Protein AF-F9U7H0-F1 (afdb_monomer_lite)

Structure (mmCIF, N/CA/C/O backbone):
data_AF-F9U7H0-F1
#
_entry.id   AF-F9U7H0-F1
#
loop_
_atom_site.group_PDB
_atom_site.id
_atom_site.type_symbol
_atom_site.label_atom_id
_atom_site.label_alt_id
_atom_site.label_comp_id
_atom_site.label_asym_id
_atom_site.label_entity_id
_atom_site.label_seq_id
_atom_site.pdbx_PDB_ins_code
_atom_site.Cartn_x
_atom_site.Cartn_y
_atom_site.Cartn_z
_atom_site.occupancy
_atom_site.B_iso_or_equiv
_atom_site.auth_seq_id
_atom_site.auth_comp_id
_atom_site.auth_asym_id
_atom_site.auth_atom_id
_atom_site.pdbx_PDB_model_num
ATOM 1 N N . MET A 1 1 ? 32.148 8.945 -17.695 1.00 40.44 1 MET A N 1
ATOM 2 C CA . MET A 1 1 ? 30.850 9.349 -18.295 1.00 40.44 1 MET A CA 1
ATOM 3 C C . MET A 1 1 ? 29.662 8.470 -17.871 1.00 40.44 1 MET A C 1
ATOM 5 O O . MET A 1 1 ? 28.546 8.720 -18.301 1.00 40.44 1 MET A O 1
ATOM 9 N N . THR A 1 2 ? 29.844 7.530 -16.939 1.00 41.59 2 THR A N 1
ATOM 10 C CA . THR A 1 2 ? 28.801 6.680 -16.324 1.00 41.59 2 THR A CA 1
ATOM 11 C C . THR A 1 2 ? 27.728 7.446 -15.528 1.00 41.59 2 THR A C 1
ATOM 13 O O . THR A 1 2 ? 26.697 6.877 -15.188 1.00 41.59 2 THR A O 1
ATOM 16 N N . GLY A 1 3 ? 27.938 8.739 -15.250 1.00 36.25 3 GLY A N 1
ATOM 17 C CA . GLY A 1 3 ? 27.033 9.561 -14.441 1.00 36.25 3 GLY A CA 1
ATOM 18 C C . GLY A 1 3 ? 25.831 10.157 -15.181 1.00 36.25 3 GLY A C 1
ATOM 19 O O . GLY A 1 3 ? 24.783 10.319 -14.568 1.00 36.25 3 GLY A O 1
ATOM 20 N N . SER A 1 4 ? 25.916 10.461 -16.483 1.00 43.22 4 SER A N 1
ATOM 21 C CA . SER A 1 4 ? 24.844 11.220 -17.159 1.00 43.22 4 SER A CA 1
ATOM 22 C C . SER A 1 4 ? 23.581 10.385 -17.390 1.00 43.22 4 SER A C 1
ATOM 24 O O . SER A 1 4 ? 22.473 10.859 -17.139 1.00 43.22 4 SER A O 1
ATOM 26 N N . LEU A 1 5 ? 23.730 9.113 -17.771 1.00 46.34 5 LEU A N 1
ATOM 27 C CA . LEU A 1 5 ? 22.601 8.185 -17.882 1.00 46.34 5 LEU A CA 1
ATOM 28 C C . LEU A 1 5 ? 21.997 7.870 -16.505 1.00 46.34 5 LEU A C 1
ATOM 30 O O . LEU A 1 5 ? 20.777 7.841 -16.375 1.00 46.34 5 LEU A O 1
ATOM 34 N N . GLY A 1 6 ? 22.833 7.724 -15.470 1.00 46.25 6 GLY A N 1
ATOM 35 C CA . GLY A 1 6 ? 22.383 7.515 -14.090 1.00 46.25 6 GLY A CA 1
ATOM 36 C C . GLY A 1 6 ? 21.566 8.689 -13.542 1.00 46.25 6 GLY A C 1
ATOM 37 O O . GLY A 1 6 ? 20.501 8.477 -12.972 1.00 46.25 6 GLY A O 1
ATOM 38 N N . VAL A 1 7 ? 22.004 9.928 -13.785 1.00 47.91 7 VAL A N 1
ATOM 39 C CA . VAL A 1 7 ? 21.291 11.149 -13.363 1.00 47.91 7 VAL A CA 1
ATOM 40 C C . VAL A 1 7 ? 19.971 11.324 -14.120 1.00 47.91 7 VAL A C 1
ATOM 42 O O . VAL A 1 7 ? 18.966 11.704 -13.519 1.00 47.91 7 VAL A O 1
ATOM 45 N N . THR A 1 8 ? 19.931 10.991 -15.413 1.00 48.69 8 THR A N 1
ATOM 46 C CA . THR A 1 8 ? 18.700 11.091 -16.223 1.00 48.69 8 THR A CA 1
ATOM 47 C C . THR A 1 8 ? 17.670 10.017 -15.842 1.00 48.69 8 THR A C 1
ATOM 49 O O . THR A 1 8 ? 16.470 10.278 -15.839 1.00 48.69 8 THR A O 1
ATOM 52 N N . LEU A 1 9 ? 18.128 8.819 -15.457 1.00 47.09 9 LEU A N 1
ATOM 53 C CA . LEU A 1 9 ? 17.268 7.756 -14.921 1.00 47.09 9 LEU A CA 1
ATOM 54 C C . LEU A 1 9 ? 16.788 8.064 -13.491 1.00 47.09 9 LEU A C 1
ATOM 56 O O . LEU A 1 9 ? 15.642 7.775 -13.159 1.00 47.09 9 LEU A O 1
ATOM 60 N N . ALA A 1 10 ? 17.628 8.691 -12.661 1.00 48.69 10 ALA A N 1
ATOM 61 C CA . ALA A 1 10 ? 17.283 9.070 -11.289 1.00 48.69 10 ALA A CA 1
ATOM 62 C C . ALA A 1 10 ? 16.271 10.227 -11.212 1.00 48.69 10 ALA A C 1
ATOM 64 O O . ALA A 1 10 ? 15.481 10.290 -10.274 1.00 48.69 10 ALA A O 1
ATOM 65 N N . THR A 1 11 ? 16.268 11.129 -12.196 1.00 43.59 11 THR A N 1
ATOM 66 C CA . THR A 1 11 ? 15.336 12.270 -12.243 1.00 43.59 11 THR A CA 1
ATOM 67 C C . THR A 1 11 ? 13.941 11.905 -12.756 1.00 43.59 11 THR A C 1
ATOM 69 O O . THR A 1 11 ? 13.000 12.646 -12.492 1.00 43.59 11 THR A O 1
ATOM 72 N N . ASN A 1 12 ? 13.771 10.758 -13.427 1.00 44.16 12 ASN A N 1
ATOM 73 C CA . ASN A 1 12 ? 12.475 10.280 -13.922 1.00 44.16 12 ASN A CA 1
ATOM 74 C C . ASN A 1 12 ? 12.245 8.790 -13.587 1.00 44.16 12 ASN A C 1
ATOM 76 O O . ASN A 1 12 ? 12.309 7.937 -14.478 1.00 44.16 12 ASN A O 1
ATOM 80 N N . PRO A 1 13 ? 11.907 8.458 -12.324 1.00 43.28 13 PRO A N 1
ATOM 81 C CA . PRO A 1 13 ? 11.725 7.078 -11.845 1.00 43.28 13 PRO A CA 1
ATOM 82 C C . PRO A 1 13 ? 10.526 6.333 -12.465 1.00 43.28 13 PRO A C 1
ATOM 84 O O . PRO A 1 13 ? 10.281 5.175 -12.136 1.00 43.28 13 PRO A O 1
ATOM 87 N N . GLN A 1 14 ? 9.767 6.985 -13.352 1.00 45.31 14 GLN A N 1
ATOM 88 C CA . GLN A 1 14 ? 8.566 6.443 -13.994 1.00 45.31 14 GLN A CA 1
ATOM 89 C C . GLN A 1 14 ? 8.787 5.946 -15.431 1.00 45.31 14 GLN A C 1
ATOM 91 O O . GLN A 1 14 ? 7.846 5.432 -16.030 1.00 45.31 14 GLN A O 1
ATOM 96 N N . LEU A 1 15 ? 9.987 6.074 -16.015 1.00 54.59 15 LEU A N 1
ATOM 97 C CA . LEU A 1 15 ? 10.231 5.566 -17.369 1.00 54.59 15 LEU A CA 1
ATOM 98 C C . LEU A 1 15 ? 10.286 4.030 -17.347 1.00 54.59 15 LEU A C 1
ATOM 100 O O . LEU A 1 15 ? 11.214 3.464 -16.762 1.00 54.59 15 LEU A O 1
ATOM 104 N N . PRO A 1 16 ? 9.334 3.319 -17.984 1.00 59.81 16 PRO A N 1
ATOM 105 C CA . PRO A 1 16 ? 9.368 1.869 -17.992 1.00 59.81 16 PRO A CA 1
ATOM 106 C C . PRO A 1 16 ? 10.632 1.416 -18.719 1.00 59.81 16 PRO A C 1
ATOM 108 O O . PRO A 1 16 ? 10.856 1.758 -19.880 1.00 59.81 16 PRO A O 1
ATOM 111 N N . MET A 1 17 ? 11.439 0.603 -18.036 1.00 56.53 17 MET A N 1
ATOM 112 C CA . MET A 1 17 ? 12.711 0.038 -18.508 1.00 56.53 17 MET A CA 1
ATOM 113 C C . MET A 1 17 ? 12.637 -0.523 -19.946 1.00 56.53 17 MET A C 1
ATOM 115 O O . MET A 1 17 ? 13.594 -0.456 -20.717 1.00 56.53 17 MET A O 1
ATOM 119 N N . ARG A 1 18 ? 11.456 -1.015 -20.348 1.00 60.06 18 ARG A N 1
ATOM 120 C CA . ARG A 1 18 ? 11.151 -1.523 -21.697 1.00 60.06 18 ARG A CA 1
ATOM 121 C C . ARG A 1 18 ? 11.266 -0.465 -22.806 1.00 60.06 18 ARG A C 1
ATOM 123 O O . ARG A 1 18 ? 11.647 -0.811 -23.922 1.00 60.06 18 ARG A O 1
ATOM 130 N N . LEU A 1 19 ? 10.953 0.801 -22.521 1.00 63.44 19 LEU A N 1
ATOM 131 C CA . LEU A 1 19 ? 11.032 1.899 -23.493 1.00 63.44 19 LEU A CA 1
ATOM 132 C C . LEU A 1 19 ? 12.470 2.383 -23.710 1.00 63.44 19 LEU A C 1
ATOM 134 O O . LEU A 1 19 ? 12.789 2.835 -24.806 1.00 63.44 19 LEU A O 1
ATOM 138 N N . ALA A 1 20 ? 13.343 2.252 -22.707 1.00 67.31 20 ALA A N 1
ATOM 139 C CA . ALA A 1 20 ? 14.752 2.633 -22.809 1.00 67.31 20 ALA A CA 1
ATOM 140 C C . ALA A 1 20 ? 15.615 1.567 -23.510 1.00 67.31 20 ALA A C 1
ATOM 142 O O . ALA A 1 20 ? 16.627 1.900 -24.123 1.00 67.31 20 ALA A O 1
ATOM 143 N N . PHE A 1 21 ? 15.205 0.295 -23.470 1.00 75.12 21 PHE A N 1
ATOM 144 C CA . PHE A 1 21 ? 15.969 -0.808 -24.062 1.00 75.12 21 PHE A CA 1
ATOM 145 C C . PHE A 1 21 ? 16.133 -0.680 -25.583 1.00 75.12 21 PHE A C 1
ATOM 147 O O . PHE A 1 21 ? 17.249 -0.741 -26.091 1.00 75.12 21 PHE A O 1
ATOM 154 N N . LYS A 1 22 ? 15.032 -0.459 -26.316 1.00 77.81 22 LYS A N 1
ATOM 155 C CA . LYS A 1 22 ? 15.046 -0.358 -27.787 1.00 77.81 22 LYS A CA 1
ATOM 156 C C . LYS A 1 22 ? 15.997 0.725 -28.325 1.00 77.81 22 LYS A C 1
ATOM 158 O O . LYS A 1 22 ? 16.829 0.384 -29.164 1.00 77.81 22 LYS A O 1
ATOM 163 N N . PRO A 1 23 ? 15.921 1.998 -27.884 1.00 79.81 23 PRO A N 1
ATOM 164 C CA . PRO A 1 23 ? 16.803 3.036 -28.409 1.00 79.81 23 PRO A CA 1
ATOM 165 C C . PRO A 1 23 ? 18.269 2.779 -28.061 1.00 79.81 23 PRO A C 1
ATOM 167 O O . PRO A 1 23 ? 19.138 3.022 -28.894 1.00 79.81 23 PRO A O 1
ATOM 170 N N . VAL A 1 24 ? 18.559 2.248 -26.871 1.00 79.81 24 VAL A N 1
ATOM 171 C CA . VAL A 1 24 ? 19.936 1.963 -26.453 1.00 79.81 24 VAL A CA 1
ATOM 172 C C . VAL A 1 24 ? 20.526 0.790 -27.236 1.00 79.81 24 VAL A C 1
ATOM 174 O O . VAL A 1 24 ? 21.622 0.923 -27.772 1.00 79.81 24 VAL A O 1
ATOM 177 N N . ALA A 1 25 ? 19.793 -0.315 -27.392 1.00 82.50 25 ALA A N 1
ATOM 178 C CA . ALA A 1 25 ? 20.239 -1.459 -28.189 1.00 82.50 25 ALA A CA 1
ATOM 179 C C . ALA A 1 25 ? 20.491 -1.073 -29.657 1.00 82.50 25 ALA A C 1
ATOM 181 O O . ALA A 1 25 ? 21.525 -1.429 -30.222 1.00 82.50 25 ALA A O 1
ATOM 182 N N . LEU A 1 26 ? 19.588 -0.282 -30.250 1.00 85.19 26 LEU A N 1
ATOM 183 C CA . LEU A 1 26 ? 19.751 0.239 -31.609 1.00 85.19 26 LEU A CA 1
ATOM 184 C C . LEU A 1 26 ? 20.998 1.126 -31.728 1.00 85.19 26 LEU A C 1
ATOM 186 O O . LEU A 1 26 ? 21.753 1.006 -32.690 1.00 85.19 26 LEU A O 1
ATOM 190 N N . SER A 1 27 ? 21.235 1.983 -30.735 1.00 84.38 27 SER A N 1
ATOM 191 C CA . SER A 1 27 ? 22.393 2.881 -30.705 1.00 84.38 27 SER A CA 1
ATOM 192 C C . SER A 1 27 ? 23.711 2.118 -30.582 1.00 84.38 27 SER A C 1
ATOM 194 O O . SER A 1 27 ? 24.669 2.460 -31.267 1.00 84.38 27 SER A O 1
ATOM 196 N N . ILE A 1 28 ? 23.755 1.061 -29.762 1.00 85.44 28 ILE A N 1
ATOM 197 C CA . ILE A 1 28 ? 24.927 0.182 -29.630 1.00 85.44 28 ILE A CA 1
ATOM 198 C C . ILE A 1 28 ? 25.214 -0.518 -30.960 1.00 85.44 28 ILE A C 1
ATOM 200 O O . ILE A 1 28 ? 26.358 -0.519 -31.410 1.00 85.44 28 ILE A O 1
ATOM 204 N N . ALA A 1 29 ? 24.192 -1.078 -31.615 1.00 86.75 29 ALA A N 1
ATOM 205 C CA . ALA A 1 29 ? 24.356 -1.748 -32.903 1.00 86.75 29 ALA A CA 1
ATOM 206 C C . ALA A 1 29 ? 24.861 -0.778 -33.983 1.00 86.75 29 ALA A C 1
ATOM 208 O O . ALA A 1 29 ? 25.838 -1.066 -34.672 1.00 86.75 29 ALA A O 1
ATOM 209 N N . PHE A 1 30 ? 24.247 0.402 -34.079 1.00 88.00 30 PHE A N 1
ATOM 210 C CA . PHE A 1 30 ? 24.643 1.443 -35.024 1.00 88.00 30 PHE A CA 1
ATOM 211 C C . PHE A 1 30 ? 26.078 1.937 -34.787 1.00 88.00 30 PHE A C 1
ATOM 213 O O . PHE A 1 30 ? 26.882 1.968 -35.718 1.00 88.00 30 PHE A O 1
ATOM 220 N N . ALA A 1 31 ? 26.430 2.260 -33.540 1.00 85.88 31 ALA A N 1
ATOM 221 C CA . ALA A 1 31 ? 27.779 2.691 -33.184 1.00 85.88 31 ALA A CA 1
ATOM 222 C C . ALA A 1 31 ? 28.823 1.591 -33.442 1.00 85.88 31 ALA A C 1
ATOM 224 O O . ALA A 1 31 ? 29.908 1.888 -33.934 1.00 85.88 31 ALA A O 1
ATOM 225 N N . SER A 1 32 ? 28.477 0.322 -33.198 1.00 84.75 32 SER A N 1
ATOM 226 C CA . SER A 1 32 ? 29.358 -0.817 -33.488 1.00 84.75 32 SER A CA 1
ATOM 227 C C . SER A 1 32 ? 29.628 -0.966 -34.987 1.00 84.75 32 SER A C 1
ATOM 229 O O . SER A 1 32 ? 30.770 -1.183 -35.383 1.00 84.75 32 SER A O 1
ATOM 231 N N . ILE A 1 33 ? 28.608 -0.792 -35.835 1.00 88.69 33 ILE A N 1
ATOM 232 C CA . ILE A 1 33 ? 28.763 -0.824 -37.299 1.00 88.69 33 ILE A CA 1
ATOM 233 C C . ILE A 1 33 ? 29.698 0.300 -37.764 1.00 88.69 33 ILE A C 1
ATOM 235 O O . ILE A 1 33 ? 30.627 0.051 -38.532 1.00 88.69 33 ILE A O 1
ATOM 239 N N . LEU A 1 34 ? 29.497 1.525 -37.271 1.00 87.25 34 LEU A N 1
ATOM 240 C CA . LEU A 1 34 ? 30.363 2.656 -37.616 1.00 87.25 34 LEU A CA 1
ATOM 241 C C . LEU A 1 34 ? 31.811 2.438 -37.159 1.00 87.25 34 LEU A C 1
ATOM 243 O O . LEU A 1 34 ? 32.739 2.702 -37.924 1.00 87.25 34 LEU A O 1
ATOM 247 N N . TYR A 1 35 ? 32.004 1.927 -35.943 1.00 84.75 35 TYR A N 1
ATOM 248 C CA . TYR A 1 35 ? 33.330 1.661 -35.389 1.00 84.75 35 TYR A CA 1
ATOM 249 C C . TYR A 1 35 ? 34.078 0.558 -36.150 1.00 84.75 35 TYR A C 1
ATOM 251 O O . TYR A 1 35 ? 35.284 0.662 -36.333 1.00 84.75 35 TYR A O 1
ATOM 259 N N . ILE A 1 36 ? 33.389 -0.493 -36.609 1.00 84.69 36 ILE A N 1
ATOM 260 C CA . ILE A 1 36 ? 34.025 -1.624 -37.307 1.00 84.69 36 ILE A CA 1
ATOM 261 C C . ILE A 1 36 ? 34.314 -1.298 -38.776 1.00 84.69 36 ILE A C 1
ATOM 263 O O . ILE A 1 36 ? 35.378 -1.647 -39.281 1.00 84.69 36 ILE A O 1
ATOM 267 N N . PHE A 1 37 ? 33.378 -0.656 -39.481 1.00 85.75 37 PHE A N 1
ATOM 268 C CA . PHE A 1 37 ? 33.465 -0.524 -40.941 1.00 85.75 37 PHE A CA 1
ATOM 269 C C . PHE A 1 37 ? 33.932 0.847 -41.427 1.00 85.75 37 PHE A C 1
ATOM 271 O O . PHE A 1 37 ? 34.547 0.931 -42.492 1.00 85.75 37 PHE A O 1
ATOM 278 N N . VAL A 1 38 ? 33.620 1.916 -40.691 1.00 84.88 38 VAL A N 1
ATOM 279 C CA . VAL A 1 38 ? 33.836 3.292 -41.159 1.00 84.88 38 VAL A CA 1
ATOM 280 C C . VAL A 1 38 ? 35.089 3.885 -40.535 1.00 84.88 38 VAL A C 1
ATOM 282 O O . VAL A 1 38 ? 35.966 4.331 -41.267 1.00 84.88 38 VAL A O 1
ATOM 285 N N . MET A 1 39 ? 35.209 3.843 -39.206 1.00 82.94 39 ME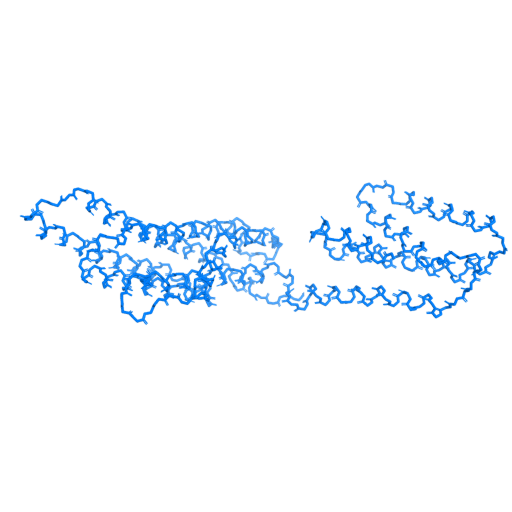T A N 1
ATOM 286 C CA . MET A 1 39 ? 36.323 4.486 -38.499 1.00 82.94 39 MET A CA 1
ATOM 287 C C . MET A 1 39 ? 37.720 3.987 -38.915 1.00 82.94 39 MET A C 1
ATOM 289 O O . MET A 1 39 ? 38.569 4.837 -39.159 1.00 82.94 39 MET A O 1
ATOM 293 N N . PRO A 1 40 ? 37.975 2.679 -39.136 1.00 82.00 40 PRO A N 1
ATOM 294 C CA . PRO A 1 40 ? 39.305 2.201 -39.526 1.00 82.00 40 PRO A CA 1
ATOM 295 C C . PRO A 1 40 ? 39.755 2.663 -40.918 1.00 82.00 40 PRO A C 1
ATOM 297 O O . PRO A 1 40 ? 40.921 2.508 -41.266 1.00 82.00 40 PRO A O 1
ATOM 300 N N . ARG A 1 41 ? 38.832 3.188 -41.737 1.00 80.94 41 ARG A N 1
ATOM 301 C CA . ARG A 1 41 ? 39.126 3.732 -43.071 1.00 80.94 41 ARG A CA 1
ATOM 302 C C . ARG A 1 41 ? 39.422 5.230 -43.050 1.00 80.94 41 ARG A C 1
ATOM 304 O O . ARG A 1 41 ? 39.828 5.760 -44.078 1.00 80.94 41 ARG A O 1
ATOM 311 N N . LEU A 1 42 ? 39.197 5.904 -41.922 1.00 81.88 42 LEU A N 1
ATOM 312 C CA . LEU A 1 42 ? 39.470 7.329 -41.789 1.00 81.88 42 LEU A CA 1
ATOM 313 C C . LEU A 1 42 ? 40.957 7.517 -41.509 1.00 81.88 42 LEU A C 1
ATOM 315 O O . LEU A 1 42 ? 41.494 6.984 -40.540 1.00 81.88 42 LEU A O 1
ATOM 319 N N . SER A 1 43 ? 41.615 8.277 -42.372 1.00 76.31 43 SER A N 1
ATOM 320 C CA . SER A 1 43 ? 43.057 8.528 -42.297 1.00 76.31 43 SER A CA 1
ATOM 321 C C . SER A 1 43 ? 43.372 9.956 -41.855 1.00 76.31 43 SER A C 1
ATOM 323 O O . SER A 1 43 ? 44.466 10.222 -41.358 1.00 76.31 43 SER A O 1
ATOM 325 N N . SER A 1 44 ? 42.404 10.874 -41.985 1.00 81.00 44 SER A N 1
ATOM 326 C CA . SER A 1 44 ? 42.577 12.288 -41.657 1.00 81.00 44 SER A CA 1
ATOM 327 C C . SER A 1 44 ? 41.612 12.790 -40.581 1.00 81.00 44 SER A C 1
ATOM 329 O O . SER A 1 44 ? 40.481 12.325 -40.424 1.00 81.00 44 SER A O 1
ATOM 331 N N . PHE A 1 45 ? 42.049 13.821 -39.855 1.00 80.69 45 PHE A N 1
ATOM 332 C CA . PHE A 1 45 ? 41.215 14.517 -38.873 1.00 80.69 45 PHE A CA 1
ATOM 333 C C . PHE A 1 45 ? 39.966 15.151 -39.512 1.00 80.69 45 PHE A C 1
ATOM 335 O O . PHE A 1 45 ? 38.888 15.153 -38.920 1.00 80.69 45 PHE A O 1
ATOM 342 N N . THR A 1 46 ? 40.090 15.645 -40.746 1.00 85.00 46 THR A N 1
ATOM 343 C CA . THR A 1 46 ? 38.986 16.266 -41.489 1.00 85.00 46 THR A CA 1
ATOM 344 C C . THR A 1 46 ? 37.886 15.258 -41.827 1.00 85.00 46 THR A C 1
ATOM 346 O O . THR A 1 46 ? 36.705 15.567 -41.677 1.00 85.00 46 THR A O 1
ATOM 349 N N . GLU A 1 47 ? 38.252 14.036 -42.220 1.00 84.19 47 GLU A N 1
ATOM 350 C CA . GLU A 1 47 ? 37.300 12.943 -42.466 1.00 84.19 47 GLU A CA 1
ATOM 351 C C . GLU A 1 47 ? 36.526 12.562 -41.196 1.00 84.19 47 GLU A C 1
ATOM 353 O O . GLU A 1 47 ? 35.311 12.353 -41.235 1.00 84.19 47 GLU A O 1
ATOM 358 N N . LEU A 1 48 ? 37.205 12.544 -40.047 1.00 83.62 48 LEU A N 1
ATOM 359 C CA . LEU A 1 48 ? 36.571 12.298 -38.754 1.00 83.62 48 LEU A CA 1
ATOM 360 C C . LEU A 1 48 ? 35.604 13.419 -38.352 1.00 83.62 48 LEU A C 1
ATOM 362 O O . LEU A 1 48 ? 34.513 13.137 -37.853 1.00 83.62 48 LEU A O 1
ATOM 366 N N . GLY A 1 49 ? 35.960 14.679 -38.613 1.00 85.56 49 GLY A N 1
ATOM 367 C CA . GLY A 1 49 ? 35.066 15.821 -38.407 1.00 85.56 49 GLY A CA 1
ATOM 368 C C . GLY A 1 49 ? 33.764 15.689 -39.202 1.00 85.56 49 GLY A C 1
ATOM 369 O O . GLY A 1 49 ? 32.676 15.853 -38.642 1.00 85.56 49 GLY A O 1
ATOM 370 N N . TRP A 1 50 ? 33.860 15.303 -40.478 1.00 90.31 50 TRP A N 1
ATOM 371 C CA . TRP A 1 50 ? 32.690 15.041 -41.320 1.00 90.31 50 TRP A CA 1
ATOM 372 C C . TRP A 1 50 ? 31.851 13.867 -40.824 1.00 90.31 50 TRP A C 1
ATOM 374 O O . TRP A 1 50 ? 30.623 13.976 -40.805 1.00 90.31 50 TRP A O 1
ATOM 384 N N . LEU A 1 51 ? 32.480 12.777 -40.370 1.00 88.94 51 LEU A N 1
ATOM 385 C CA . LEU A 1 51 ? 31.759 11.643 -39.791 1.00 88.94 51 LEU A CA 1
ATOM 386 C C . LEU A 1 51 ? 30.948 12.074 -38.561 1.00 88.94 51 LEU A C 1
ATOM 388 O O . LEU A 1 51 ? 29.755 11.785 -38.481 1.00 88.94 51 LEU A O 1
ATOM 392 N N . ILE A 1 52 ? 31.574 12.777 -37.612 1.00 89.12 52 ILE A N 1
ATOM 393 C CA . ILE A 1 52 ? 30.900 13.234 -36.388 1.00 89.12 52 ILE A CA 1
ATOM 394 C C . ILE A 1 52 ? 29.741 14.163 -36.736 1.00 89.12 52 ILE A C 1
ATOM 396 O O . ILE A 1 52 ? 28.654 14.005 -36.177 1.00 89.12 52 ILE A O 1
ATOM 400 N N . PHE A 1 53 ? 29.949 15.103 -37.662 1.00 91.81 53 PHE A N 1
ATOM 401 C CA . PHE A 1 53 ? 28.901 16.013 -38.109 1.00 91.81 53 PHE A CA 1
ATOM 402 C C . PHE A 1 53 ? 27.730 15.251 -38.735 1.00 91.81 53 PHE A C 1
ATOM 404 O O . PHE A 1 53 ? 26.595 15.409 -38.288 1.00 91.81 53 PHE A O 1
ATOM 411 N N . ALA A 1 54 ? 28.000 14.375 -39.706 1.00 92.50 54 ALA A N 1
ATOM 412 C CA . ALA A 1 54 ? 26.974 13.610 -40.406 1.00 92.50 54 ALA A CA 1
ATOM 413 C C . ALA A 1 54 ? 26.179 12.706 -39.454 1.00 92.50 54 ALA A C 1
ATOM 415 O O . ALA A 1 54 ? 24.951 12.679 -39.510 1.00 92.50 54 ALA A O 1
ATOM 416 N N . VAL A 1 55 ? 26.859 12.010 -38.538 1.00 90.31 55 VAL A N 1
ATOM 417 C CA . VAL A 1 55 ? 26.215 11.120 -37.562 1.00 90.31 55 VAL A CA 1
ATOM 418 C C . VAL A 1 55 ? 25.394 11.913 -36.548 1.00 90.31 55 VAL A C 1
ATOM 420 O O . VAL A 1 55 ? 24.237 11.579 -36.294 1.00 90.31 55 VAL A O 1
ATOM 423 N N . THR A 1 56 ? 25.949 12.992 -35.996 1.00 90.25 56 THR A N 1
ATOM 424 C CA . THR A 1 56 ? 25.240 13.851 -35.034 1.00 90.25 56 THR A CA 1
ATOM 425 C C . THR A 1 56 ? 24.008 14.487 -35.676 1.00 90.25 56 THR A C 1
ATOM 427 O O . THR A 1 56 ? 22.933 14.502 -35.072 1.00 90.25 56 THR A O 1
ATOM 430 N N . PHE A 1 57 ? 24.144 14.962 -36.918 1.00 91.12 57 PHE A N 1
ATOM 431 C CA . PHE A 1 57 ? 23.048 15.513 -37.703 1.00 91.12 57 PHE A CA 1
ATOM 432 C C . PHE A 1 57 ? 21.982 14.455 -37.999 1.00 91.12 57 PHE A C 1
ATOM 434 O O . PHE A 1 57 ? 20.808 14.702 -37.744 1.00 91.12 57 PHE A O 1
ATOM 441 N N . ALA A 1 58 ? 22.371 13.259 -38.449 1.00 90.75 58 ALA A N 1
ATOM 442 C CA . ALA A 1 58 ? 21.442 12.169 -38.736 1.00 90.75 58 ALA A CA 1
ATOM 443 C C . ALA A 1 58 ? 20.650 11.740 -37.492 1.00 90.75 58 ALA A C 1
ATOM 445 O O . ALA A 1 58 ? 19.433 11.591 -37.564 1.00 90.75 58 ALA A O 1
ATOM 446 N N . ILE A 1 59 ? 21.308 11.605 -36.334 1.00 88.25 59 ILE A N 1
ATOM 447 C CA . ILE A 1 59 ? 20.635 11.279 -35.067 1.00 88.25 59 ILE A CA 1
ATOM 448 C C . ILE A 1 59 ? 19.692 12.419 -34.656 1.00 88.25 59 ILE A C 1
ATOM 450 O O . ILE A 1 59 ? 18.549 12.171 -34.271 1.00 88.25 59 ILE A O 1
ATOM 454 N N . GLY A 1 60 ? 20.136 13.675 -34.758 1.00 86.25 60 GLY A N 1
ATOM 455 C CA . GLY A 1 60 ? 19.306 14.841 -34.448 1.00 86.25 60 GLY A CA 1
ATOM 456 C C . GLY A 1 60 ? 18.084 14.974 -35.361 1.00 86.25 60 GLY A C 1
ATOM 457 O O . GLY A 1 60 ? 17.004 15.314 -34.883 1.00 86.25 60 GLY A O 1
ATOM 458 N N . TYR A 1 61 ? 18.249 14.665 -36.646 1.00 89.56 61 TYR A N 1
ATOM 459 C CA . TYR A 1 61 ? 17.200 14.706 -37.658 1.00 89.56 61 TYR A CA 1
ATOM 460 C C . TYR A 1 61 ? 16.204 13.551 -37.496 1.00 89.56 61 TYR A C 1
ATOM 462 O O . TYR A 1 61 ? 14.997 13.779 -37.482 1.00 89.56 61 TYR A O 1
ATOM 470 N N . LEU A 1 62 ? 16.685 12.318 -37.301 1.00 87.38 62 LEU A N 1
ATOM 471 C CA . LEU A 1 62 ? 15.829 11.138 -37.141 1.00 87.38 62 LEU A CA 1
ATOM 472 C C . LEU A 1 62 ? 14.977 11.209 -35.865 1.00 87.38 62 LEU A C 1
ATOM 474 O O . LEU A 1 62 ? 13.827 10.774 -35.866 1.00 87.38 62 LEU A O 1
ATOM 478 N N . PHE A 1 63 ? 15.522 11.792 -34.794 1.00 85.44 63 PHE A N 1
ATOM 479 C CA . PHE A 1 63 ? 14.850 11.952 -33.502 1.00 85.44 63 PHE A CA 1
ATOM 480 C C . PHE A 1 63 ? 14.441 13.408 -33.220 1.00 85.44 63 PHE A C 1
ATOM 482 O O . PHE A 1 63 ? 14.573 13.895 -32.094 1.00 85.44 63 PHE A O 1
ATOM 489 N N . TYR A 1 64 ? 13.946 14.120 -34.239 1.00 84.31 64 TYR A N 1
ATOM 490 C CA . TYR A 1 64 ? 13.568 15.534 -34.114 1.00 84.31 64 TYR A CA 1
ATOM 491 C C . TYR A 1 64 ? 12.368 15.777 -33.180 1.00 84.31 64 TYR A C 1
ATOM 493 O O . TYR A 1 64 ? 12.200 16.880 -32.658 1.00 84.31 64 TYR A O 1
ATOM 501 N N . LYS A 1 65 ? 11.515 14.765 -32.961 1.00 85.62 65 LYS A N 1
ATOM 502 C CA . LYS A 1 65 ? 10.296 14.905 -32.151 1.00 85.62 65 LYS A CA 1
ATOM 503 C C . LYS A 1 65 ? 10.617 14.946 -30.648 1.00 85.62 65 LYS A C 1
ATOM 505 O O . LYS A 1 65 ? 11.401 14.125 -30.172 1.00 85.62 65 LYS A O 1
ATOM 510 N N . PRO A 1 66 ? 9.923 15.784 -29.852 1.00 73.06 66 PRO A N 1
ATOM 511 C CA . PRO A 1 66 ? 10.151 15.883 -28.404 1.00 73.06 66 PRO A CA 1
ATOM 512 C C . PRO A 1 66 ? 9.869 14.570 -27.654 1.00 73.06 66 PRO A C 1
ATOM 514 O O . PRO A 1 66 ? 10.513 14.263 -26.658 1.00 73.06 66 PRO A O 1
ATOM 517 N N . GLN A 1 67 ? 8.973 13.727 -28.167 1.00 75.81 67 GLN A N 1
ATOM 518 C CA . GLN A 1 67 ? 8.698 12.403 -27.594 1.00 75.81 67 GLN A CA 1
ATOM 519 C C . GLN A 1 67 ? 9.869 11.411 -27.753 1.00 75.81 67 GLN A C 1
ATOM 521 O O . GLN A 1 67 ? 9.889 10.369 -27.104 1.00 75.81 67 GLN A O 1
ATOM 526 N N . GLN A 1 68 ? 10.852 11.716 -28.605 1.00 79.44 68 GLN A N 1
ATOM 527 C CA . GLN A 1 68 ? 11.986 10.848 -28.931 1.00 79.44 68 GLN A CA 1
ATOM 528 C C . GLN A 1 68 ? 13.313 11.328 -28.325 1.00 79.44 68 GLN A C 1
ATOM 530 O O . GLN A 1 68 ? 14.374 10.801 -28.667 1.00 79.44 68 GLN A O 1
ATOM 535 N N . ILE A 1 69 ? 13.269 12.283 -27.387 1.00 79.81 69 ILE A N 1
ATOM 536 C CA . ILE A 1 69 ? 14.458 12.829 -26.710 1.00 79.81 69 ILE A CA 1
ATOM 537 C C . ILE A 1 69 ? 15.338 11.716 -26.136 1.00 79.81 69 ILE A C 1
ATOM 539 O O . ILE A 1 69 ? 16.557 11.775 -26.266 1.00 79.81 69 ILE A O 1
ATOM 543 N N . LEU A 1 70 ? 14.735 10.665 -25.573 1.00 76.69 70 LEU A N 1
ATOM 544 C CA . LEU A 1 70 ? 15.485 9.538 -25.019 1.00 76.69 70 LEU A CA 1
ATOM 545 C C . LEU A 1 70 ? 16.323 8.817 -26.087 1.00 76.69 70 LEU A C 1
ATOM 547 O O . LEU A 1 70 ? 17.478 8.491 -25.836 1.00 76.69 70 LEU A O 1
ATOM 551 N N . GLY A 1 71 ? 15.765 8.614 -27.284 1.00 80.69 71 GLY A N 1
ATOM 552 C CA . GLY A 1 71 ? 16.479 8.022 -28.416 1.00 80.69 71 GLY A CA 1
ATOM 553 C C . GLY A 1 71 ? 17.609 8.914 -28.917 1.00 80.69 71 GLY A C 1
ATOM 554 O O . GLY A 1 71 ? 18.722 8.436 -29.120 1.00 80.69 71 GLY A O 1
ATOM 555 N N . ARG A 1 72 ? 17.356 10.224 -29.018 1.00 83.00 72 ARG A N 1
ATOM 556 C CA . ARG A 1 72 ? 18.362 11.216 -29.417 1.00 83.00 72 ARG A CA 1
ATOM 557 C C . ARG A 1 72 ? 19.542 11.262 -28.446 1.00 83.00 72 ARG A C 1
ATOM 559 O O . ARG A 1 72 ? 20.692 11.205 -28.872 1.00 83.00 72 ARG A O 1
ATOM 566 N N . VAL A 1 73 ? 19.259 11.357 -27.147 1.00 83.81 73 VAL A N 1
ATOM 567 C CA . VAL A 1 73 ? 20.284 11.429 -26.096 1.00 83.81 73 VAL A CA 1
ATOM 568 C C . VAL A 1 73 ? 21.060 10.117 -26.012 1.00 83.81 73 VAL A C 1
ATOM 570 O O . VAL A 1 73 ? 22.288 10.151 -25.973 1.00 83.81 73 VAL A O 1
ATOM 573 N N . ALA A 1 74 ? 20.373 8.970 -26.040 1.00 81.94 74 ALA A N 1
ATOM 574 C CA . ALA A 1 74 ? 21.022 7.662 -26.028 1.00 81.94 74 ALA A CA 1
ATOM 575 C C . ALA A 1 74 ? 21.932 7.465 -27.250 1.00 81.94 74 ALA A C 1
ATOM 577 O O . ALA A 1 74 ? 23.089 7.085 -27.083 1.00 81.94 74 ALA A O 1
ATOM 578 N N . GLY A 1 75 ? 21.440 7.782 -28.451 1.00 84.81 75 GLY A N 1
ATOM 579 C CA . GLY A 1 75 ? 22.193 7.663 -29.700 1.00 84.81 75 GLY A CA 1
ATOM 580 C C . GLY A 1 75 ? 23.477 8.479 -29.690 1.00 84.81 75 GLY A C 1
ATOM 581 O O . GLY A 1 75 ? 24.548 7.940 -29.958 1.00 84.81 75 GLY A O 1
ATOM 582 N N . LEU A 1 76 ? 23.386 9.757 -29.312 1.00 85.69 76 LEU A N 1
ATOM 583 C CA . LEU A 1 76 ? 24.555 10.631 -29.221 1.00 85.69 76 LEU A CA 1
ATOM 584 C C . LEU A 1 76 ? 25.535 10.152 -28.145 1.00 85.69 76 LEU A C 1
ATOM 586 O O . LEU A 1 76 ? 26.723 10.001 -28.422 1.00 85.69 76 LEU A O 1
ATOM 590 N N . ALA A 1 77 ? 25.051 9.873 -26.932 1.00 83.50 77 ALA A N 1
ATOM 591 C CA . ALA A 1 77 ? 25.910 9.469 -25.822 1.00 83.50 77 ALA A CA 1
ATOM 592 C C . ALA A 1 77 ? 26.668 8.167 -26.121 1.00 83.50 77 ALA A C 1
ATOM 594 O O . ALA A 1 77 ? 27.870 8.082 -25.870 1.00 83.50 77 ALA A O 1
ATOM 595 N N . ILE A 1 78 ? 25.985 7.164 -26.678 1.00 83.62 78 ILE A N 1
ATOM 596 C CA . ILE A 1 78 ? 26.582 5.861 -26.994 1.00 83.62 78 ILE A CA 1
ATOM 597 C C . ILE A 1 78 ? 27.551 5.981 -28.170 1.00 83.62 78 ILE A C 1
ATOM 599 O O . ILE A 1 78 ? 28.647 5.431 -28.084 1.00 83.62 78 ILE A O 1
ATOM 603 N N . PHE A 1 79 ? 27.205 6.746 -29.213 1.00 85.25 79 PHE A N 1
ATOM 604 C CA . PHE A 1 79 ? 28.113 7.011 -30.330 1.00 85.25 79 PHE A CA 1
ATOM 605 C C . PHE A 1 79 ? 29.429 7.624 -29.846 1.00 85.25 79 PHE A C 1
ATOM 607 O O . PHE A 1 79 ? 30.487 7.067 -30.118 1.00 85.25 79 PHE A O 1
ATOM 614 N N . PHE A 1 80 ? 29.379 8.708 -29.065 1.00 83.25 80 PHE A N 1
ATOM 615 C CA . PHE A 1 80 ? 30.595 9.346 -28.549 1.00 83.25 80 PHE A CA 1
ATOM 616 C C . PHE A 1 80 ? 31.391 8.434 -27.610 1.00 83.25 80 PHE A C 1
ATOM 618 O O . PHE A 1 80 ? 32.620 8.418 -27.668 1.00 83.25 80 PHE A O 1
ATOM 625 N N . THR A 1 81 ? 30.705 7.653 -26.772 1.00 81.94 81 THR A N 1
ATOM 626 C CA . THR A 1 81 ? 31.366 6.726 -25.840 1.00 81.94 81 THR A CA 1
ATOM 627 C C . THR A 1 81 ? 32.094 5.607 -26.587 1.00 81.94 81 THR A C 1
ATOM 629 O O . THR A 1 81 ? 33.224 5.282 -26.237 1.00 81.94 81 THR A O 1
ATOM 632 N N . MET A 1 82 ? 31.478 5.032 -27.625 1.00 77.44 82 MET A N 1
ATOM 633 C CA . MET A 1 82 ? 32.086 3.958 -28.420 1.00 77.44 82 MET A CA 1
ATOM 634 C C . MET A 1 82 ? 33.129 4.468 -29.416 1.00 77.44 82 MET A C 1
ATOM 636 O O . MET A 1 82 ? 34.093 3.762 -29.688 1.00 77.44 82 MET A O 1
ATOM 640 N N . ALA A 1 83 ? 32.967 5.689 -29.933 1.00 77.62 83 ALA A N 1
ATOM 641 C CA . ALA A 1 83 ? 33.929 6.303 -30.843 1.00 77.62 83 ALA A CA 1
ATOM 642 C C . ALA A 1 83 ? 35.312 6.481 -30.201 1.00 77.62 83 ALA A C 1
ATOM 644 O O . ALA A 1 83 ? 36.310 6.439 -30.912 1.00 77.62 83 ALA A O 1
ATOM 645 N N . GLY A 1 84 ? 35.379 6.675 -28.875 1.00 73.50 84 GLY A N 1
ATOM 646 C CA . GLY A 1 84 ? 36.643 6.684 -28.130 1.00 73.50 84 GLY A CA 1
ATOM 647 C C . GLY A 1 84 ? 37.678 7.663 -28.694 1.00 73.50 84 GLY A C 1
ATOM 648 O O . GLY A 1 84 ? 38.858 7.327 -28.767 1.00 73.50 84 GLY A O 1
ATOM 649 N N . ILE A 1 85 ? 37.226 8.840 -29.151 1.00 70.12 85 ILE A N 1
ATOM 650 C CA . ILE A 1 85 ? 38.035 9.797 -29.917 1.00 70.12 85 ILE A CA 1
ATOM 651 C C . ILE A 1 85 ? 39.242 10.231 -29.077 1.00 70.12 85 ILE A C 1
ATOM 653 O O . ILE A 1 85 ? 39.109 10.967 -28.101 1.00 70.12 85 ILE A O 1
ATOM 657 N N . SER A 1 86 ? 40.421 9.777 -29.489 1.00 68.31 86 SER A N 1
ATOM 658 C CA . SER A 1 86 ? 41.719 10.134 -28.917 1.00 68.31 86 SER A CA 1
ATOM 659 C C . SER A 1 86 ? 42.636 10.671 -30.016 1.00 68.31 86 SER A C 1
ATOM 661 O O . SER A 1 86 ? 42.390 10.433 -31.200 1.00 68.31 86 SER A O 1
ATOM 663 N N . ASN A 1 87 ? 43.680 11.412 -29.634 1.00 66.50 87 ASN A N 1
ATOM 664 C CA . ASN A 1 87 ? 44.646 12.000 -30.569 1.00 66.50 87 ASN A CA 1
ATOM 665 C C . ASN A 1 87 ? 45.403 10.914 -31.363 1.00 66.50 87 ASN A C 1
ATOM 667 O O . ASN A 1 87 ? 45.560 11.039 -32.572 1.00 66.50 87 ASN A O 1
ATOM 671 N N . ALA A 1 88 ? 45.759 9.807 -30.703 1.00 65.75 88 ALA A N 1
ATOM 672 C CA . ALA A 1 88 ? 46.198 8.574 -31.349 1.00 65.75 88 ALA A CA 1
ATOM 673 C C . ALA A 1 88 ? 45.064 7.541 -31.277 1.00 65.75 88 ALA A C 1
ATOM 675 O O . ALA A 1 88 ? 44.765 7.007 -30.204 1.00 65.75 88 ALA A O 1
ATOM 676 N N . GLN A 1 89 ? 44.404 7.279 -32.406 1.00 65.38 89 GLN A N 1
ATOM 677 C CA . GLN A 1 89 ? 43.310 6.311 -32.463 1.00 65.38 89 GLN A CA 1
ATOM 678 C C . GLN A 1 89 ? 43.863 4.900 -32.630 1.00 65.38 89 GLN A C 1
ATOM 680 O O . GLN A 1 89 ? 44.424 4.553 -33.665 1.00 65.38 89 GLN A O 1
ATOM 685 N N . SER A 1 90 ? 43.698 4.084 -31.592 1.00 68.81 90 SER A N 1
ATOM 686 C CA . SER A 1 90 ? 43.931 2.644 -31.656 1.00 68.81 90 SER A CA 1
ATOM 687 C C . SER A 1 90 ? 42.582 1.935 -31.697 1.00 68.81 90 SER A C 1
ATOM 689 O O . SER A 1 90 ? 41.754 2.082 -30.795 1.00 68.81 90 SER A O 1
ATOM 691 N N . TYR A 1 91 ? 42.340 1.181 -32.769 1.00 75.31 91 TYR A N 1
ATOM 692 C CA . TYR A 1 91 ? 41.110 0.415 -32.925 1.00 75.31 91 TYR A CA 1
ATOM 693 C C . TYR A 1 91 ? 41.311 -0.986 -32.371 1.00 75.31 91 TYR A C 1
ATOM 695 O O . TYR A 1 91 ? 42.172 -1.736 -32.826 1.00 75.31 91 TYR A O 1
ATOM 703 N N . SER A 1 92 ? 40.504 -1.344 -31.379 1.00 80.56 92 SER A N 1
ATOM 704 C CA . SER A 1 92 ? 40.525 -2.677 -30.793 1.00 80.56 92 SER A CA 1
ATOM 705 C C . SER A 1 92 ? 39.110 -3.205 -30.715 1.00 80.56 92 SER A C 1
ATOM 707 O O . SER A 1 92 ? 38.268 -2.672 -29.988 1.00 80.56 92 SER A O 1
ATOM 709 N N . PHE A 1 93 ? 38.867 -4.303 -31.432 1.00 79.62 93 PHE A N 1
ATOM 710 C CA . PHE A 1 93 ? 37.607 -5.029 -31.333 1.00 79.62 93 PHE A CA 1
ATOM 711 C C . PHE A 1 93 ? 37.318 -5.444 -29.885 1.00 79.62 93 PHE A C 1
ATOM 713 O O . PHE A 1 93 ? 36.175 -5.381 -29.444 1.00 79.62 93 PHE A O 1
ATOM 720 N N . LEU A 1 94 ? 38.356 -5.789 -29.114 1.00 83.69 94 LEU A N 1
ATOM 721 C CA . LEU A 1 94 ? 38.210 -6.182 -27.716 1.00 83.69 94 LEU A CA 1
ATOM 722 C C . LEU A 1 94 ? 37.691 -5.027 -26.844 1.00 83.69 94 LEU A C 1
ATOM 724 O O . LEU A 1 94 ? 36.828 -5.243 -25.997 1.00 83.69 94 LEU A O 1
ATOM 728 N N . SER A 1 95 ? 38.162 -3.798 -27.083 1.00 78.62 95 SER A N 1
ATOM 729 C CA . SER A 1 95 ? 37.687 -2.602 -26.370 1.00 78.62 95 SER A CA 1
ATOM 730 C C . SER A 1 95 ? 36.213 -2.305 -26.677 1.00 78.62 95 SER A C 1
ATOM 732 O O . SER A 1 95 ? 35.411 -2.063 -25.767 1.00 78.62 95 SER A O 1
ATOM 734 N N . LEU A 1 96 ? 35.830 -2.414 -27.955 1.00 81.19 96 LEU A N 1
ATOM 735 C CA . LEU A 1 96 ? 34.442 -2.265 -28.394 1.00 81.19 96 LEU A CA 1
ATOM 736 C C . LEU A 1 96 ? 33.541 -3.337 -27.767 1.00 81.19 96 LEU A C 1
ATOM 738 O O . LEU A 1 96 ? 32.511 -3.008 -27.178 1.00 81.19 96 LEU A O 1
ATOM 742 N N . ALA A 1 97 ? 33.937 -4.609 -27.867 1.00 82.38 97 ALA A N 1
ATOM 743 C CA . ALA A 1 97 ? 33.175 -5.744 -27.361 1.00 82.38 97 ALA A CA 1
ATOM 744 C C . ALA A 1 97 ? 32.978 -5.661 -25.842 1.00 82.38 97 ALA A C 1
ATOM 746 O O . ALA A 1 97 ? 31.868 -5.871 -25.357 1.00 82.38 97 ALA A O 1
ATOM 747 N N . ASN A 1 98 ? 34.017 -5.281 -25.092 1.00 85.62 98 ASN A N 1
ATOM 748 C CA . ASN A 1 98 ? 33.929 -5.108 -23.644 1.00 85.62 98 ASN A CA 1
ATOM 749 C C . ASN A 1 98 ? 32.986 -3.953 -23.261 1.00 85.62 98 ASN A C 1
ATOM 751 O O . ASN A 1 98 ? 32.160 -4.084 -22.358 1.00 85.62 98 ASN A O 1
ATOM 755 N N . THR A 1 99 ? 33.045 -2.839 -23.997 1.00 81.69 99 THR A N 1
ATOM 756 C CA . THR A 1 99 ? 32.139 -1.698 -23.791 1.00 81.69 99 THR A CA 1
ATOM 757 C C . THR A 1 99 ? 30.687 -2.074 -24.093 1.00 81.69 99 THR A C 1
ATOM 759 O O . THR A 1 99 ? 29.792 -1.774 -23.301 1.00 81.69 99 THR A O 1
ATOM 762 N N . ALA A 1 100 ? 30.437 -2.779 -25.200 1.00 82.75 100 ALA A N 1
ATOM 763 C CA . ALA A 1 100 ? 29.111 -3.287 -25.545 1.00 82.75 100 ALA A CA 1
ATOM 764 C C . ALA A 1 100 ? 28.582 -4.261 -24.477 1.00 82.75 100 ALA A C 1
ATOM 766 O O . ALA A 1 100 ? 27.436 -4.136 -24.037 1.00 82.75 100 ALA A O 1
ATOM 767 N N . LEU A 1 101 ? 29.430 -5.184 -24.010 1.00 85.06 101 LEU A N 1
ATOM 768 C CA . LEU A 1 101 ? 29.096 -6.152 -22.967 1.00 85.06 101 LEU A CA 1
ATOM 769 C C . LEU A 1 101 ? 28.742 -5.465 -21.644 1.00 85.06 101 LEU A C 1
ATOM 771 O O . LEU A 1 101 ? 27.778 -5.869 -20.998 1.00 85.06 101 LEU A O 1
ATOM 775 N N . MET A 1 102 ? 29.454 -4.399 -21.261 1.00 85.00 102 MET A N 1
ATOM 776 C CA . MET A 1 102 ? 29.145 -3.618 -20.059 1.00 85.00 102 MET A CA 1
ATOM 777 C C . MET A 1 102 ? 27.715 -3.068 -20.100 1.00 85.00 102 MET A C 1
ATOM 779 O O . MET A 1 102 ? 26.984 -3.184 -19.116 1.00 85.00 102 MET A O 1
ATOM 783 N N . PHE A 1 103 ? 27.281 -2.519 -21.240 1.00 79.44 103 PHE A N 1
ATOM 784 C CA . PHE A 1 103 ? 25.898 -2.069 -21.394 1.00 79.44 103 PHE A CA 1
ATOM 785 C C . PHE A 1 103 ? 24.915 -3.238 -21.292 1.00 79.44 103 PHE A C 1
ATOM 787 O O . PHE A 1 103 ? 23.958 -3.145 -20.526 1.00 79.44 103 PHE A O 1
ATOM 794 N N . VAL A 1 104 ? 25.162 -4.358 -21.979 1.00 81.69 104 VAL A N 1
ATOM 795 C CA . VAL A 1 104 ? 24.309 -5.559 -21.876 1.00 81.69 104 VAL A CA 1
ATOM 796 C C . VAL A 1 104 ? 24.176 -6.026 -20.422 1.00 81.69 104 VAL A C 1
ATOM 798 O O . VAL A 1 104 ? 23.068 -6.310 -19.970 1.00 81.69 104 VAL A O 1
ATOM 801 N N . LEU A 1 105 ? 25.275 -6.041 -19.666 1.00 82.31 105 LEU A N 1
ATOM 802 C CA . LEU A 1 105 ? 25.310 -6.473 -18.271 1.00 82.31 105 LEU A CA 1
ATOM 803 C C . LEU A 1 105 ? 24.540 -5.504 -17.359 1.00 82.31 105 LEU A C 1
ATOM 805 O O . LEU A 1 105 ? 23.744 -5.948 -16.535 1.00 82.31 105 LEU A O 1
ATOM 809 N N . VAL A 1 106 ? 24.680 -4.188 -17.553 1.00 81.56 106 VAL A N 1
ATOM 810 C CA . VAL A 1 106 ? 23.882 -3.176 -16.833 1.00 81.56 106 VAL A CA 1
ATOM 811 C C . VAL A 1 106 ? 22.387 -3.354 -17.107 1.00 81.56 106 VAL A C 1
ATOM 813 O O . VAL A 1 106 ? 21.590 -3.371 -16.170 1.00 81.56 106 VAL A O 1
ATOM 816 N N . PHE A 1 107 ? 21.991 -3.538 -18.369 1.00 75.44 107 PHE A N 1
ATOM 817 C CA . PHE A 1 107 ? 20.594 -3.798 -18.725 1.00 75.44 107 PHE A CA 1
ATOM 818 C C . PHE A 1 107 ? 20.084 -5.117 -18.141 1.00 75.44 107 PHE A C 1
ATOM 820 O O . PHE A 1 107 ? 18.937 -5.173 -17.702 1.00 75.44 107 PHE A O 1
ATOM 827 N N . MET A 1 108 ? 20.928 -6.150 -18.088 1.00 77.12 108 MET A N 1
ATOM 828 C CA . MET A 1 108 ? 20.603 -7.438 -17.479 1.00 77.12 108 MET A CA 1
ATOM 829 C C . MET A 1 108 ? 20.398 -7.309 -15.966 1.00 77.12 108 MET A C 1
ATOM 831 O O . MET A 1 108 ? 19.377 -7.773 -15.473 1.00 77.12 108 MET A O 1
ATOM 835 N N . ILE A 1 109 ? 21.276 -6.602 -15.245 1.00 79.69 109 ILE A N 1
ATOM 836 C CA . ILE A 1 109 ? 21.112 -6.326 -13.807 1.00 79.69 109 ILE A CA 1
ATOM 837 C C . ILE A 1 109 ? 19.838 -5.519 -13.552 1.00 79.69 109 ILE A C 1
ATOM 839 O O . ILE A 1 109 ? 19.066 -5.865 -12.662 1.00 79.69 109 ILE A O 1
ATOM 843 N N . LEU A 1 110 ? 19.592 -4.463 -14.332 1.00 73.06 110 LEU A N 1
ATOM 844 C CA . LEU A 1 110 ? 18.382 -3.650 -14.198 1.00 73.06 110 LEU A CA 1
ATOM 845 C C . LEU A 1 110 ? 17.116 -4.457 -14.511 1.00 73.06 110 LEU A C 1
ATOM 847 O O . LEU A 1 110 ? 16.113 -4.309 -13.819 1.00 73.06 110 LEU A O 1
ATOM 851 N N . ALA A 1 111 ? 17.157 -5.338 -15.513 1.00 69.19 111 ALA A N 1
ATOM 852 C CA . ALA A 1 111 ? 16.068 -6.263 -15.795 1.00 69.19 111 ALA A CA 1
ATOM 853 C C . ALA A 1 111 ? 15.869 -7.243 -14.630 1.00 69.19 111 ALA A C 1
ATOM 855 O O . ALA A 1 111 ? 14.744 -7.414 -14.170 1.00 69.19 111 ALA A O 1
ATOM 856 N N . LEU A 1 112 ? 16.941 -7.825 -14.091 1.00 70.25 112 LEU A N 1
ATOM 857 C CA . LEU A 1 112 ? 16.865 -8.701 -12.925 1.00 70.25 112 LEU A CA 1
ATOM 858 C C . LEU A 1 112 ? 16.234 -7.968 -11.731 1.00 70.25 112 LEU A C 1
ATOM 860 O O . LEU A 1 112 ? 15.287 -8.464 -11.134 1.00 70.25 112 LEU A O 1
ATOM 864 N N . ALA A 1 113 ? 16.693 -6.753 -11.431 1.00 66.81 113 ALA A N 1
ATOM 865 C CA . ALA A 1 113 ? 16.167 -5.923 -10.351 1.00 66.81 113 ALA A CA 1
ATOM 866 C C . ALA A 1 113 ? 14.701 -5.510 -10.570 1.00 66.81 113 ALA A C 1
ATOM 868 O O . ALA A 1 113 ? 13.956 -5.369 -9.604 1.00 66.81 113 ALA A O 1
ATOM 869 N N . ALA A 1 114 ? 14.271 -5.339 -11.822 1.00 63.31 114 ALA A N 1
ATOM 870 C CA . ALA A 1 114 ? 12.892 -4.999 -12.153 1.00 63.31 114 ALA A CA 1
ATOM 871 C C . ALA A 1 114 ? 11.944 -6.212 -12.122 1.00 63.31 114 ALA A C 1
ATOM 873 O O . ALA A 1 114 ? 10.792 -6.059 -11.727 1.00 63.31 114 ALA A O 1
ATOM 874 N N . TYR A 1 115 ? 12.400 -7.399 -12.539 1.00 59.66 115 TYR A N 1
ATOM 875 C CA . TYR A 1 115 ? 11.530 -8.564 -12.757 1.00 59.66 115 TYR A CA 1
ATOM 876 C C . TYR A 1 115 ? 11.653 -9.668 -11.697 1.00 59.66 115 TYR A C 1
ATOM 878 O O . TYR A 1 115 ? 10.677 -10.381 -11.474 1.00 59.66 115 TYR A O 1
ATOM 886 N N . VAL A 1 116 ? 12.804 -9.827 -11.032 1.00 60.66 116 VAL A N 1
ATOM 887 C CA . VAL A 1 116 ? 13.010 -10.884 -10.020 1.00 60.66 116 VAL A CA 1
ATOM 888 C C . VAL A 1 116 ? 12.311 -10.589 -8.689 1.00 60.66 116 VAL A C 1
ATOM 890 O O . VAL A 1 116 ? 11.631 -11.483 -8.188 1.00 60.66 116 VAL A O 1
ATOM 893 N N . PRO A 1 117 ? 12.410 -9.387 -8.086 1.00 55.66 117 PRO A N 1
ATOM 894 C CA . PRO A 1 117 ? 11.806 -9.165 -6.773 1.00 55.66 117 PRO A CA 1
ATOM 895 C C . PRO A 1 117 ? 10.289 -8.911 -6.830 1.00 55.66 117 PRO A C 1
ATOM 897 O O . PRO A 1 117 ? 9.588 -9.178 -5.853 1.00 55.66 117 PRO A O 1
ATOM 900 N N . PHE A 1 118 ? 9.746 -8.425 -7.955 1.00 52.59 118 PHE A N 1
ATOM 901 C CA . PHE A 1 118 ? 8.326 -8.088 -8.082 1.00 52.59 118 PHE A CA 1
ATOM 902 C C . PHE A 1 118 ? 7.796 -8.453 -9.475 1.00 52.59 118 PHE A C 1
ATOM 904 O O . PHE A 1 118 ? 8.098 -7.784 -10.456 1.00 52.59 118 PHE A O 1
ATOM 911 N N . SER A 1 119 ? 6.953 -9.490 -9.567 1.00 53.03 119 SER A N 1
ATOM 912 C CA . SER A 1 119 ? 6.160 -9.736 -10.782 1.00 53.03 119 SER A CA 1
ATOM 913 C C . SER A 1 119 ? 5.360 -8.462 -11.122 1.00 53.03 119 SER A C 1
ATOM 915 O O . SER A 1 119 ? 4.608 -8.006 -10.255 1.00 53.03 119 SER A O 1
ATOM 917 N N . PRO A 1 120 ? 5.508 -7.882 -12.331 1.00 60.31 120 PRO A N 1
ATOM 918 C CA . PRO A 1 120 ? 4.908 -6.598 -12.717 1.00 60.31 120 PRO A CA 1
ATOM 919 C C . PRO A 1 120 ? 3.403 -6.689 -13.011 1.00 60.31 120 PRO A C 1
ATOM 921 O O . PRO A 1 120 ? 2.835 -5.759 -13.574 1.00 60.31 120 PRO A O 1
ATOM 924 N N . GLN A 1 121 ? 2.768 -7.815 -12.681 1.00 74.00 121 GLN A N 1
ATOM 925 C CA . GLN A 1 121 ? 1.349 -8.042 -12.922 1.00 74.00 121 GLN A CA 1
ATOM 926 C C . GLN A 1 121 ? 0.525 -7.171 -11.960 1.00 74.00 121 GLN A C 1
ATOM 928 O O . GLN A 1 121 ? 0.614 -7.378 -10.738 1.00 74.00 121 GLN A O 1
ATOM 933 N N . PRO A 1 122 ? -0.226 -6.177 -12.474 1.00 76.94 122 PRO A N 1
ATOM 934 C CA . PRO A 1 122 ? -0.933 -5.203 -11.649 1.00 76.94 122 PRO A CA 1
ATOM 935 C C . PRO A 1 122 ? -1.970 -5.859 -10.727 1.00 76.94 122 PRO A C 1
ATOM 937 O O . PRO A 1 122 ? -2.143 -5.416 -9.594 1.00 76.94 122 PRO A O 1
ATOM 940 N N . GLU A 1 123 ? -2.561 -6.982 -11.137 1.00 81.25 123 GLU A N 1
ATOM 941 C CA . GLU A 1 123 ? -3.536 -7.766 -10.371 1.00 81.25 123 GLU A CA 1
ATOM 942 C C . GLU A 1 123 ? -2.889 -8.376 -9.120 1.00 81.25 123 GLU A C 1
ATOM 944 O O . GLU A 1 123 ? -3.368 -8.226 -7.992 1.00 81.25 123 GLU A O 1
ATOM 949 N N . LYS A 1 124 ? -1.718 -9.004 -9.290 1.00 82.00 124 LYS A N 1
ATOM 950 C CA . LYS A 1 124 ? -0.960 -9.582 -8.171 1.00 82.00 124 LYS A CA 1
ATOM 951 C C . LYS A 1 124 ? -0.419 -8.504 -7.243 1.00 82.00 124 LYS A C 1
ATOM 953 O O . LYS A 1 124 ? -0.343 -8.730 -6.033 1.00 82.00 124 LYS A O 1
ATOM 958 N N . ALA A 1 125 ? -0.010 -7.357 -7.788 1.00 83.56 125 ALA A N 1
ATOM 959 C CA . ALA A 1 125 ? 0.416 -6.213 -6.992 1.00 83.56 125 ALA A CA 1
ATOM 960 C C . ALA A 1 125 ? -0.749 -5.673 -6.149 1.00 83.56 125 ALA A C 1
ATOM 962 O O . ALA A 1 125 ? -0.583 -5.500 -4.941 1.00 83.56 125 ALA A O 1
ATOM 963 N N . PHE A 1 126 ? -1.929 -5.514 -6.751 1.00 86.56 126 PHE A N 1
ATOM 964 C CA . PHE A 1 126 ? -3.155 -5.084 -6.083 1.00 86.56 126 PHE A CA 1
ATOM 965 C C . PHE A 1 126 ? -3.503 -5.991 -4.895 1.00 86.56 126 PHE A C 1
ATOM 967 O O . PHE A 1 126 ? -3.539 -5.527 -3.753 1.00 86.56 126 PHE A O 1
ATOM 974 N N . VAL A 1 127 ? -3.646 -7.303 -5.124 1.00 87.81 127 VAL A N 1
ATOM 975 C CA . VAL A 1 127 ? -3.997 -8.271 -4.067 1.00 87.81 127 VAL A CA 1
ATOM 976 C C . VAL A 1 127 ? -2.926 -8.319 -2.972 1.00 87.81 127 VAL A C 1
ATOM 978 O O . VAL A 1 127 ? -3.235 -8.376 -1.781 1.00 87.81 127 VAL A O 1
ATOM 981 N N . ARG A 1 128 ? -1.640 -8.263 -3.339 1.00 88.06 128 ARG A N 1
ATOM 982 C CA . ARG A 1 128 ? -0.534 -8.278 -2.369 1.00 88.06 128 ARG A CA 1
ATOM 983 C C . ARG A 1 128 ? -0.538 -7.041 -1.476 1.00 88.06 128 ARG A C 1
ATOM 985 O O . ARG A 1 128 ? -0.331 -7.168 -0.268 1.00 88.06 128 ARG A O 1
ATOM 992 N N . LEU A 1 129 ? -0.744 -5.860 -2.056 1.00 90.25 129 LEU A N 1
ATOM 993 C CA . LEU A 1 129 ? -0.812 -4.606 -1.307 1.00 90.25 129 LEU A CA 1
ATOM 994 C C . LEU A 1 129 ? -2.052 -4.565 -0.411 1.00 90.25 129 LEU A C 1
ATOM 996 O O . LEU A 1 129 ? -1.938 -4.136 0.735 1.00 90.25 129 LEU A O 1
ATOM 1000 N N . LEU A 1 130 ? -3.184 -5.099 -0.873 1.00 92.00 130 LEU A N 1
ATOM 1001 C CA . LEU A 1 130 ? -4.395 -5.253 -0.070 1.00 92.00 130 LEU A CA 1
ATOM 1002 C C . LEU A 1 130 ? -4.163 -6.132 1.168 1.00 92.00 130 LEU A C 1
ATOM 1004 O O . LEU A 1 130 ? -4.426 -5.719 2.297 1.00 92.00 130 LEU A O 1
ATOM 1008 N N . ARG A 1 131 ? -3.574 -7.319 0.990 1.00 92.94 131 ARG A N 1
ATOM 1009 C CA . ARG A 1 131 ? -3.216 -8.204 2.114 1.00 92.94 131 ARG A CA 1
ATOM 1010 C C . ARG A 1 131 ? -2.256 -7.525 3.094 1.00 92.94 131 ARG A C 1
ATOM 1012 O O . ARG A 1 131 ? -2.393 -7.652 4.311 1.00 92.94 131 ARG A O 1
ATOM 1019 N N . ARG A 1 132 ? -1.289 -6.766 2.571 1.00 92.69 132 ARG A N 1
ATOM 1020 C CA . ARG A 1 132 ? -0.323 -5.992 3.368 1.00 92.69 132 ARG A CA 1
ATOM 1021 C C . ARG A 1 132 ? -0.986 -4.854 4.152 1.00 92.69 132 ARG A C 1
ATOM 1023 O O . ARG A 1 132 ? -0.566 -4.584 5.282 1.00 92.69 132 ARG A O 1
ATOM 1030 N N . PHE A 1 133 ? -2.010 -4.220 3.587 1.00 94.12 133 PHE A N 1
ATOM 1031 C CA . PHE A 1 133 ? -2.828 -3.224 4.271 1.00 94.12 133 PHE A CA 1
ATOM 1032 C C . PHE A 1 133 ? -3.539 -3.849 5.477 1.00 94.12 133 PHE A C 1
ATOM 1034 O O . PHE A 1 133 ? -3.305 -3.411 6.603 1.00 94.12 133 PHE A O 1
ATOM 1041 N N . PHE A 1 134 ? -4.273 -4.952 5.289 1.00 94.38 134 PHE A N 1
ATOM 1042 C CA . PHE A 1 134 ? -4.970 -5.623 6.394 1.00 94.38 134 PHE A CA 1
ATOM 1043 C C . PHE A 1 134 ? -4.035 -6.152 7.476 1.00 94.38 134 PHE A C 1
ATOM 1045 O O . PHE A 1 134 ? -4.330 -6.021 8.661 1.00 94.38 134 PHE A O 1
ATOM 1052 N N . ARG A 1 135 ? -2.857 -6.655 7.099 1.00 93.62 135 ARG A N 1
ATOM 1053 C CA . ARG A 1 135 ? -1.824 -7.043 8.070 1.00 93.62 135 ARG A CA 1
ATOM 1054 C C . ARG A 1 135 ? -1.334 -5.859 8.911 1.00 93.62 135 ARG A C 1
ATOM 1056 O O . ARG A 1 135 ? -0.977 -6.022 10.076 1.00 93.62 135 ARG A O 1
ATOM 1063 N N . SER A 1 136 ? -1.313 -4.660 8.328 1.00 93.56 136 SER A N 1
ATOM 1064 C CA . SER A 1 136 ? -0.978 -3.430 9.051 1.00 93.56 136 SER A CA 1
ATOM 1065 C C . SER A 1 136 ? -2.113 -2.996 9.980 1.00 93.56 136 SER A C 1
ATOM 1067 O O . SER A 1 136 ? -1.832 -2.630 11.120 1.00 93.56 136 SER A O 1
ATOM 1069 N N . CYS A 1 137 ? -3.374 -3.114 9.550 1.00 92.38 137 CYS A N 1
ATOM 1070 C CA . CYS A 1 137 ? -4.545 -2.910 10.409 1.00 92.38 137 CYS A CA 1
ATOM 1071 C C . CYS A 1 137 ? -4.539 -3.873 11.604 1.00 92.38 137 CYS A C 1
ATOM 1073 O O . CYS A 1 137 ? -4.636 -3.424 12.743 1.00 92.38 137 CYS A O 1
ATOM 1075 N N . GLU A 1 138 ? -4.332 -5.174 11.370 1.00 93.62 138 GLU A N 1
ATOM 1076 C CA . GLU A 1 138 ? -4.227 -6.200 12.417 1.00 93.62 138 GLU A CA 1
ATOM 1077 C C . GLU A 1 138 ? -3.152 -5.836 13.452 1.00 93.62 138 GLU A C 1
ATOM 1079 O O . GLU A 1 138 ? -3.404 -5.855 14.663 1.00 93.62 138 GLU A O 1
ATOM 1084 N N . TYR A 1 139 ? -1.956 -5.458 12.981 1.00 91.50 139 TYR A N 1
ATOM 1085 C CA . TYR A 1 139 ? -0.867 -5.049 13.861 1.00 91.50 139 TYR A CA 1
ATOM 1086 C C . TYR A 1 139 ? -1.262 -3.832 14.700 1.00 91.50 139 TYR A C 1
ATOM 1088 O O . TYR A 1 139 ? -1.128 -3.869 15.924 1.00 91.50 139 TYR A O 1
ATOM 1096 N N . LEU A 1 140 ? -1.788 -2.771 14.085 1.00 89.69 140 LEU A N 1
ATOM 1097 C CA . LEU A 1 140 ? -2.157 -1.560 14.816 1.00 89.69 140 LEU A CA 1
ATOM 1098 C C . LEU A 1 140 ? -3.286 -1.805 15.821 1.00 89.69 140 LEU A C 1
ATOM 1100 O O . LEU A 1 140 ? -3.185 -1.320 16.950 1.00 89.69 140 LEU A O 1
ATOM 1104 N N . VAL A 1 141 ? -4.288 -2.620 15.475 1.00 88.62 141 VAL A N 1
ATOM 1105 C CA . VAL A 1 141 ? -5.341 -3.029 16.415 1.00 88.62 141 VAL A CA 1
ATOM 1106 C C . VAL A 1 141 ? -4.739 -3.756 17.615 1.00 88.62 141 VAL A C 1
ATOM 1108 O O . VAL A 1 141 ? -5.106 -3.478 18.754 1.00 88.62 141 VAL A O 1
ATOM 1111 N N . SER A 1 142 ? -3.750 -4.630 17.406 1.00 85.75 142 SER A N 1
ATOM 1112 C CA . SER A 1 142 ? -3.073 -5.311 18.517 1.00 85.75 142 SER A CA 1
ATOM 1113 C C . SER A 1 142 ? -2.355 -4.338 19.465 1.00 85.75 142 SER A C 1
ATOM 1115 O O . SER A 1 142 ? -2.320 -4.573 20.675 1.00 85.75 142 SER A O 1
ATOM 1117 N N . THR A 1 143 ? -1.862 -3.211 18.938 1.00 82.06 143 THR A N 1
ATOM 1118 C CA . THR A 1 143 ? -1.186 -2.166 19.723 1.00 82.06 143 THR A CA 1
ATOM 1119 C C . THR A 1 143 ? -2.128 -1.213 20.459 1.00 82.06 143 THR A C 1
ATOM 1121 O O . THR A 1 143 ? -1.657 -0.462 21.309 1.00 82.06 143 THR A O 1
ATOM 1124 N N . LEU A 1 144 ? -3.443 -1.245 20.193 1.00 75.44 144 LEU A N 1
ATOM 1125 C CA . LEU A 1 144 ? -4.419 -0.381 20.880 1.00 75.44 144 LEU A CA 1
ATOM 1126 C C . LEU A 1 144 ? -4.425 -0.593 22.404 1.00 75.44 144 LEU A C 1
ATOM 1128 O O . LEU A 1 144 ? -4.696 0.342 23.147 1.00 75.44 144 LEU A O 1
ATOM 1132 N N . GLY A 1 145 ? -4.120 -1.805 22.874 1.00 66.88 145 GLY A N 1
ATOM 1133 C CA . GLY A 1 145 ? -4.053 -2.126 24.306 1.00 66.88 145 GLY A CA 1
ATOM 1134 C C . GLY A 1 145 ? -2.688 -1.885 24.951 1.00 66.88 145 GLY A C 1
ATOM 1135 O O . GLY A 1 145 ? -2.473 -2.347 26.063 1.00 66.88 145 GLY A O 1
ATOM 1136 N N . TRP A 1 146 ? -1.736 -1.252 24.260 1.00 67.62 146 TRP A N 1
ATOM 1137 C CA . TRP A 1 146 ? -0.465 -0.886 24.884 1.00 67.62 146 TRP A CA 1
ATOM 1138 C C . TRP A 1 146 ? -0.672 0.319 25.789 1.00 67.62 146 TRP A C 1
ATOM 1140 O O . TRP A 1 146 ? -1.148 1.351 25.317 1.00 67.62 146 TRP A O 1
ATOM 1150 N N . ASP A 1 147 ? -0.255 0.195 27.047 1.00 59.31 147 ASP A N 1
ATOM 1151 C CA . ASP A 1 147 ? -0.201 1.311 27.979 1.00 59.31 147 ASP A CA 1
ATOM 1152 C C . ASP A 1 147 ? 1.246 1.834 28.100 1.00 59.31 147 ASP A C 1
ATOM 1154 O O . ASP A 1 147 ? 2.129 1.127 28.588 1.00 59.31 147 ASP A O 1
ATOM 1158 N N . PRO A 1 148 ? 1.540 3.044 27.592 1.00 54.38 148 PRO A N 1
ATOM 1159 C CA . PRO A 1 148 ? 2.813 3.723 27.819 1.00 54.38 148 PRO A CA 1
ATOM 1160 C C . PRO A 1 148 ? 3.097 4.048 29.292 1.00 54.38 148 PRO A C 1
ATOM 1162 O O . PRO A 1 148 ? 4.275 4.135 29.648 1.00 54.38 148 PRO A O 1
ATOM 1165 N N . ASP A 1 149 ? 2.046 4.237 30.103 1.00 50.62 149 ASP A N 1
ATOM 1166 C CA . ASP A 1 149 ? 2.111 4.817 31.452 1.00 50.62 149 ASP A CA 1
ATOM 1167 C C . ASP A 1 149 ? 1.841 3.792 32.570 1.00 50.62 149 ASP A C 1
ATOM 1169 O O . ASP A 1 149 ? 1.946 4.135 33.746 1.00 50.62 149 ASP A O 1
ATOM 1173 N N . SER A 1 150 ? 1.562 2.521 32.242 1.00 50.38 150 SER A N 1
ATOM 1174 C CA . SER A 1 150 ? 1.458 1.472 33.259 1.00 50.38 150 SER A CA 1
ATOM 1175 C C . SER A 1 150 ? 2.826 1.225 33.897 1.00 50.38 150 SER A C 1
ATOM 1177 O O . SER A 1 150 ? 3.770 0.794 33.224 1.00 50.38 150 SER A O 1
ATOM 1179 N N . ASP A 1 151 ? 2.909 1.427 35.210 1.00 47.62 151 ASP A N 1
ATOM 1180 C CA . ASP A 1 151 ? 4.097 1.162 36.035 1.00 47.62 151 ASP A CA 1
ATOM 1181 C C . ASP A 1 151 ? 4.472 -0.341 36.078 1.00 47.62 151 ASP A C 1
ATOM 1183 O O . ASP A 1 151 ? 5.548 -0.738 36.522 1.00 47.62 151 ASP A O 1
ATOM 1187 N N . SER A 1 152 ? 3.610 -1.210 35.539 1.00 51.62 152 SER A N 1
ATOM 1188 C CA . SER A 1 152 ? 3.808 -2.653 35.435 1.00 51.62 152 SER A CA 1
ATOM 1189 C C . SER A 1 152 ? 4.385 -3.093 34.070 1.00 51.62 152 SER A C 1
ATOM 1191 O O . SER A 1 152 ? 3.713 -3.265 33.057 1.00 51.62 152 SER A O 1
ATOM 1193 N N . ALA A 1 153 ? 5.693 -3.358 34.075 1.00 47.28 153 ALA A N 1
ATOM 1194 C CA . ALA A 1 153 ? 6.399 -4.397 33.309 1.00 47.28 153 ALA A CA 1
ATOM 1195 C C . ALA A 1 153 ? 6.438 -4.414 31.760 1.00 47.28 153 ALA A C 1
ATOM 1197 O O . ALA A 1 153 ? 7.069 -5.332 31.228 1.00 47.28 153 ALA A O 1
ATOM 1198 N N . ARG A 1 154 ? 5.885 -3.465 30.982 1.00 55.97 154 ARG A N 1
ATOM 1199 C CA . ARG A 1 154 ? 6.097 -3.504 29.508 1.00 55.97 154 ARG A CA 1
ATOM 1200 C C . ARG A 1 154 ? 5.995 -2.166 28.762 1.00 55.97 154 ARG A C 1
ATOM 1202 O O . ARG A 1 154 ? 5.245 -2.036 27.797 1.00 55.97 154 ARG A O 1
ATOM 1209 N N . ARG A 1 155 ? 6.845 -1.191 29.113 1.00 61.12 155 ARG A N 1
ATOM 1210 C CA . ARG A 1 155 ? 7.081 -0.021 28.240 1.00 61.12 155 ARG A CA 1
ATOM 1211 C C . ARG A 1 155 ? 7.456 -0.488 26.822 1.00 61.12 155 ARG A C 1
ATOM 1213 O O . ARG A 1 155 ? 8.348 -1.332 26.682 1.00 61.12 155 ARG A O 1
ATOM 1220 N N . PRO A 1 156 ? 6.832 0.050 25.758 1.00 67.88 156 PRO A N 1
ATOM 1221 C CA . PRO A 1 156 ? 7.093 -0.411 24.404 1.00 67.88 156 PRO A CA 1
ATOM 1222 C C . PRO A 1 156 ? 8.539 -0.107 23.997 1.00 67.88 156 PRO A C 1
ATOM 1224 O O . PRO A 1 156 ? 9.030 1.024 24.104 1.00 67.88 156 PRO A O 1
ATOM 1227 N N . THR A 1 157 ? 9.229 -1.126 23.488 1.00 79.75 157 THR A N 1
ATOM 1228 C CA . THR A 1 157 ? 10.606 -0.992 22.996 1.00 79.75 157 THR A CA 1
ATOM 1229 C C . THR A 1 157 ? 10.685 0.046 21.871 1.00 79.75 157 THR A C 1
ATOM 1231 O O . THR A 1 157 ? 9.706 0.323 21.170 1.00 79.75 157 THR A O 1
ATOM 1234 N N . ARG A 1 158 ? 11.868 0.639 21.649 1.00 81.81 158 ARG A N 1
ATOM 1235 C CA . ARG A 1 158 ? 12.084 1.553 20.506 1.00 81.81 158 ARG A CA 1
ATOM 1236 C C . ARG A 1 158 ? 11.678 0.900 19.178 1.00 81.81 158 ARG A C 1
ATOM 1238 O O . ARG A 1 158 ? 11.029 1.544 18.361 1.00 81.81 158 ARG A O 1
ATOM 1245 N N . LEU A 1 159 ? 11.963 -0.395 19.022 1.00 83.81 159 LEU A N 1
ATOM 1246 C CA . LEU A 1 159 ? 11.564 -1.180 17.856 1.00 83.81 159 LEU A CA 1
ATOM 1247 C C . LEU A 1 159 ? 10.040 -1.282 17.709 1.00 83.81 159 LEU A C 1
ATOM 1249 O O . LEU A 1 159 ? 9.521 -1.121 16.611 1.00 83.81 159 LEU A O 1
ATOM 1253 N N . GLN A 1 160 ? 9.310 -1.522 18.798 1.00 83.88 160 GLN A N 1
ATOM 1254 C CA . GLN A 1 160 ? 7.845 -1.590 18.785 1.00 83.88 160 GLN A CA 1
ATOM 1255 C C . GLN A 1 160 ? 7.199 -0.252 18.408 1.00 83.88 160 GLN A C 1
ATOM 1257 O O . GLN A 1 160 ? 6.257 -0.233 17.614 1.00 83.88 160 GLN A O 1
ATOM 1262 N N . ARG A 1 161 ? 7.733 0.866 18.918 1.00 83.31 161 ARG A N 1
ATOM 1263 C CA . ARG A 1 161 ? 7.290 2.219 18.539 1.00 83.31 161 ARG A CA 1
ATOM 1264 C C . ARG A 1 161 ? 7.572 2.520 17.071 1.00 83.31 161 ARG A C 1
ATOM 1266 O O . ARG A 1 161 ? 6.679 2.984 16.367 1.00 83.31 161 ARG A O 1
ATOM 1273 N N . TRP A 1 162 ? 8.770 2.182 16.595 1.00 86.88 162 TRP A N 1
ATOM 1274 C CA . TRP A 1 162 ? 9.119 2.308 15.182 1.00 86.88 162 TRP A CA 1
ATOM 1275 C C . TRP A 1 162 ? 8.203 1.458 14.292 1.00 86.88 162 TRP A C 1
ATOM 1277 O O . TRP A 1 162 ? 7.638 1.979 13.337 1.00 86.88 162 TRP A O 1
ATOM 1287 N N . ARG A 1 163 ? 7.962 0.186 14.645 1.00 87.88 163 ARG A N 1
ATOM 1288 C CA . ARG A 1 163 ? 7.032 -0.693 13.914 1.00 87.88 163 ARG A CA 1
ATOM 1289 C C . ARG A 1 163 ? 5.614 -0.124 13.879 1.00 87.88 163 ARG A C 1
ATOM 1291 O O . ARG A 1 163 ? 4.974 -0.170 12.836 1.00 87.88 163 ARG A O 1
ATOM 1298 N N . ARG A 1 164 ? 5.120 0.435 14.991 1.00 87.00 164 ARG A N 1
ATOM 1299 C CA . ARG A 1 164 ? 3.806 1.099 15.037 1.00 87.00 164 ARG A CA 1
ATOM 1300 C C . ARG A 1 164 ? 3.751 2.297 14.091 1.00 87.00 164 ARG A C 1
ATOM 1302 O O . ARG A 1 164 ? 2.813 2.383 13.309 1.00 87.00 164 ARG A O 1
ATOM 1309 N N . SER A 1 165 ? 4.766 3.159 14.106 1.00 87.31 165 SER A N 1
ATOM 1310 C CA . SER A 1 165 ? 4.864 4.290 13.172 1.00 87.31 165 SER A CA 1
ATOM 1311 C C . SER A 1 165 ? 4.918 3.824 11.711 1.00 87.31 165 SER A C 1
ATOM 1313 O O . SER A 1 165 ? 4.179 4.320 10.866 1.00 87.31 165 SER A O 1
ATOM 1315 N N . TYR A 1 166 ? 5.699 2.780 11.425 1.00 89.25 166 TYR A N 1
ATOM 1316 C CA . TYR A 1 166 ? 5.771 2.162 10.104 1.00 89.25 166 TYR A CA 1
ATOM 1317 C C . TYR A 1 166 ? 4.405 1.653 9.616 1.00 89.25 166 TYR A C 1
ATOM 1319 O O . TYR A 1 166 ? 4.003 1.954 8.494 1.00 89.25 166 TYR A O 1
ATOM 1327 N N . HIS A 1 167 ? 3.660 0.912 10.443 1.00 90.12 167 HIS A N 1
ATOM 1328 C CA . HIS A 1 167 ? 2.328 0.427 10.066 1.00 90.12 167 HIS A CA 1
ATOM 1329 C C . HIS A 1 167 ? 1.291 1.555 9.959 1.00 90.12 167 HIS A C 1
ATOM 1331 O O . HIS A 1 167 ? 0.448 1.500 9.067 1.00 90.12 167 HIS A O 1
ATOM 1337 N N . ALA A 1 168 ? 1.382 2.600 10.785 1.00 88.19 168 ALA A N 1
ATOM 1338 C CA . ALA A 1 168 ? 0.535 3.788 10.659 1.00 88.19 168 ALA A CA 1
ATOM 1339 C C . ALA A 1 168 ? 0.787 4.533 9.334 1.00 88.19 168 ALA A C 1
ATOM 1341 O O . ALA A 1 168 ? -0.160 4.878 8.629 1.00 88.19 168 ALA A O 1
ATOM 1342 N N . GLY A 1 169 ? 2.056 4.695 8.944 1.00 87.88 169 GLY A N 1
ATOM 1343 C CA . GLY A 1 169 ? 2.427 5.264 7.646 1.00 87.88 169 GLY A CA 1
ATOM 1344 C C . GLY A 1 169 ? 1.987 4.394 6.464 1.00 87.88 169 GLY A C 1
ATOM 1345 O O . GLY A 1 169 ? 1.574 4.912 5.426 1.00 87.88 169 GLY A O 1
ATOM 1346 N N . GLN A 1 170 ? 2.005 3.067 6.616 1.00 89.25 170 GLN A N 1
ATOM 1347 C CA . GLN A 1 170 ? 1.493 2.159 5.588 1.00 89.25 170 GLN A CA 1
ATOM 1348 C C . GLN A 1 170 ? -0.010 2.315 5.361 1.00 89.25 170 GLN A C 1
ATOM 1350 O O . GLN A 1 170 ? -0.433 2.383 4.213 1.00 89.25 170 GLN A O 1
ATOM 1355 N N . ILE A 1 171 ? -0.818 2.411 6.417 1.00 91.88 171 ILE A N 1
ATOM 1356 C CA . ILE A 1 171 ? -2.269 2.604 6.269 1.00 91.88 171 ILE A CA 1
ATOM 1357 C C . ILE A 1 171 ? -2.595 3.936 5.573 1.00 91.88 171 ILE A C 1
ATOM 1359 O O . ILE A 1 171 ? -3.561 3.997 4.821 1.00 91.88 171 ILE A O 1
ATOM 1363 N N . ALA A 1 172 ? -1.760 4.966 5.744 1.00 88.75 172 ALA A N 1
ATOM 1364 C CA . ALA A 1 172 ? -1.928 6.254 5.067 1.00 88.75 172 ALA A CA 1
ATOM 1365 C C . ALA A 1 172 ? -1.616 6.202 3.557 1.00 88.75 172 ALA A C 1
ATOM 1367 O O . ALA A 1 172 ? -2.240 6.895 2.760 1.00 88.75 172 ALA A O 1
ATOM 1368 N N . THR A 1 173 ? -0.621 5.404 3.159 1.00 88.00 173 THR A N 1
ATOM 1369 C CA . THR A 1 173 ? -0.014 5.459 1.812 1.00 88.00 173 THR A CA 1
ATOM 1370 C C . THR A 1 173 ? -0.440 4.311 0.897 1.00 88.00 173 THR A C 1
ATOM 1372 O O . THR A 1 173 ? -0.533 4.471 -0.325 1.00 88.00 173 THR A O 1
ATOM 1375 N N . LEU A 1 174 ? -0.727 3.138 1.467 1.00 89.75 174 LEU A N 1
ATOM 1376 C CA . LEU A 1 174 ? -1.133 1.959 0.707 1.00 89.75 174 LEU A CA 1
ATOM 1377 C C . LEU A 1 174 ? -2.446 2.150 -0.065 1.00 89.75 174 LEU A C 1
ATOM 1379 O O . LEU A 1 174 ? -2.451 1.728 -1.218 1.00 89.75 174 L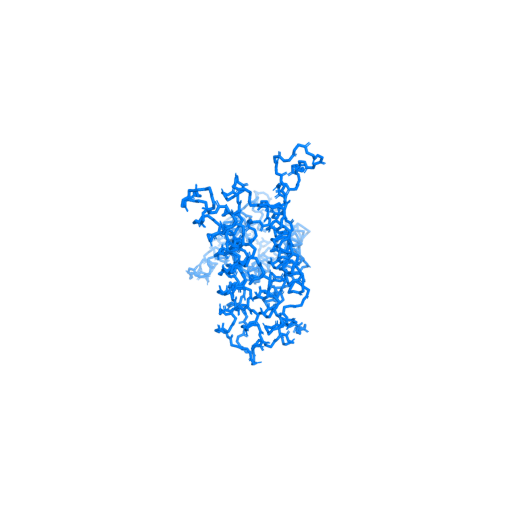EU A O 1
ATOM 1383 N N . PRO A 1 175 ? -3.514 2.792 0.458 1.00 91.75 175 PRO A N 1
ATOM 1384 C CA . PRO A 1 175 ? -4.766 2.942 -0.290 1.00 91.75 175 PRO A CA 1
ATOM 1385 C C . PRO A 1 175 ? -4.579 3.657 -1.635 1.00 91.75 175 PRO A C 1
ATOM 1387 O O . PRO A 1 175 ? -5.082 3.204 -2.662 1.00 91.75 175 PRO A O 1
ATOM 1390 N N . GLN A 1 176 ? -3.763 4.716 -1.662 1.00 88.25 176 GLN A N 1
ATOM 1391 C CA . GLN A 1 176 ? -3.430 5.437 -2.894 1.00 88.25 176 GLN A CA 1
ATOM 1392 C C . GLN A 1 176 ? -2.660 4.548 -3.875 1.00 88.25 176 GLN A C 1
ATOM 1394 O O . GLN A 1 176 ? -2.965 4.506 -5.064 1.00 88.25 176 GLN A O 1
ATOM 1399 N N . THR A 1 177 ? -1.688 3.788 -3.366 1.00 85.69 177 THR A N 1
ATOM 1400 C CA . THR A 1 177 ? -0.893 2.864 -4.185 1.00 85.69 177 THR A CA 1
ATOM 1401 C C . THR A 1 177 ? -1.771 1.746 -4.759 1.00 85.69 177 THR A C 1
ATOM 1403 O O . THR A 1 177 ? -1.664 1.427 -5.939 1.00 85.69 177 THR A O 1
ATOM 1406 N N . ILE A 1 178 ? -2.677 1.186 -3.953 1.00 87.25 178 ILE A N 1
ATOM 1407 C CA . ILE A 1 178 ? -3.663 0.177 -4.365 1.00 87.25 178 ILE A CA 1
ATOM 1408 C C . ILE A 1 178 ? -4.570 0.740 -5.465 1.00 87.25 178 ILE A C 1
ATOM 1410 O O . ILE A 1 178 ? -4.769 0.073 -6.476 1.00 87.25 178 ILE A O 1
ATOM 1414 N N . SER A 1 179 ? -5.052 1.979 -5.324 1.00 87.50 179 SER A N 1
ATOM 1415 C CA . SER A 1 179 ? -5.860 2.650 -6.353 1.00 87.50 179 SER A CA 1
ATOM 1416 C C . SER A 1 179 ? -5.107 2.803 -7.681 1.00 87.50 179 SER A C 1
ATOM 1418 O O . SER A 1 179 ? -5.663 2.520 -8.742 1.00 87.50 179 SER A O 1
ATOM 1420 N N . LEU A 1 180 ? -3.829 3.196 -7.638 1.00 85.62 180 LEU A N 1
ATOM 1421 C CA . LEU A 1 180 ? -2.993 3.329 -8.836 1.00 85.62 180 LEU A CA 1
ATOM 1422 C C . LEU A 1 180 ? -2.807 1.994 -9.565 1.00 85.62 180 LEU A C 1
ATOM 1424 O O . LEU A 1 180 ? -2.920 1.954 -10.788 1.00 85.62 180 LEU A O 1
ATOM 1428 N N . TRP A 1 181 ? -2.564 0.907 -8.827 1.00 84.19 181 TRP A N 1
ATOM 1429 C CA . TRP A 1 181 ? -2.476 -0.434 -9.413 1.00 84.19 181 TRP A CA 1
ATOM 1430 C C . TRP A 1 181 ? -3.826 -0.944 -9.913 1.00 84.19 181 TRP A C 1
ATOM 1432 O O . TRP A 1 181 ? -3.872 -1.574 -10.958 1.00 84.19 181 TRP A O 1
ATOM 1442 N N . GLY A 1 182 ? -4.929 -0.628 -9.230 1.00 83.44 182 GLY A N 1
ATOM 1443 C CA . GLY A 1 182 ? -6.274 -0.974 -9.695 1.00 83.44 182 GLY A CA 1
ATOM 1444 C C . GLY A 1 182 ? -6.590 -0.365 -11.065 1.00 83.44 182 GLY A C 1
ATOM 1445 O O . GLY A 1 182 ? -7.129 -1.044 -11.930 1.00 83.44 182 GLY A O 1
ATOM 1446 N N . LYS A 1 183 ? -6.174 0.888 -11.299 1.00 83.06 183 LYS A N 1
ATOM 1447 C CA . LYS A 1 183 ? -6.345 1.582 -12.589 1.00 83.06 183 LYS A CA 1
ATOM 1448 C C . LYS A 1 183 ? -5.478 1.026 -13.721 1.00 83.06 183 LYS A C 1
ATOM 1450 O O . LYS A 1 183 ? -5.784 1.282 -14.880 1.00 83.06 183 LYS A O 1
ATOM 1455 N N . SER A 1 184 ? -4.382 0.333 -13.408 1.00 80.00 184 SER A N 1
ATOM 1456 C CA . SER A 1 184 ? -3.471 -0.220 -14.416 1.00 80.00 184 SER A CA 1
ATOM 1457 C C . SER A 1 184 ? -3.802 -1.655 -14.830 1.00 80.00 184 SER A C 1
ATOM 1459 O O . SER A 1 184 ? -3.138 -2.183 -15.722 1.00 80.00 184 SER A O 1
ATOM 1461 N N . ILE A 1 185 ? -4.819 -2.278 -14.223 1.00 81.50 185 ILE A N 1
ATOM 1462 C CA . ILE A 1 185 ? -5.321 -3.594 -14.633 1.00 81.50 185 ILE A CA 1
ATOM 1463 C C . ILE A 1 185 ? -6.055 -3.457 -15.973 1.00 81.50 185 ILE A C 1
ATOM 1465 O O . ILE A 1 185 ? -6.897 -2.576 -16.139 1.00 81.50 185 ILE A O 1
ATOM 1469 N N . ASP A 1 186 ? -5.739 -4.327 -16.935 1.00 76.25 186 ASP A N 1
ATOM 1470 C CA . ASP A 1 186 ? -6.384 -4.315 -18.252 1.00 76.25 186 ASP A CA 1
ATOM 1471 C C . ASP A 1 186 ? -7.878 -4.680 -18.113 1.00 76.25 186 ASP A C 1
ATOM 1473 O O . ASP A 1 186 ? -8.197 -5.777 -17.640 1.00 76.25 186 ASP A O 1
ATOM 1477 N N . PRO A 1 187 ? -8.815 -3.820 -18.563 1.00 74.38 187 PRO A N 1
ATOM 1478 C CA . PRO A 1 187 ? -10.249 -4.101 -18.520 1.00 74.38 187 PRO A CA 1
ATOM 1479 C C . PRO A 1 187 ? -10.656 -5.408 -19.204 1.00 74.38 187 PRO A C 1
ATOM 1481 O O . PRO A 1 187 ? -11.633 -6.037 -18.804 1.00 74.38 187 PRO A O 1
ATOM 1484 N N . LYS A 1 188 ? -9.902 -5.860 -20.212 1.00 72.94 188 LYS A N 1
ATOM 1485 C CA . LYS A 1 188 ? -10.164 -7.133 -20.900 1.00 7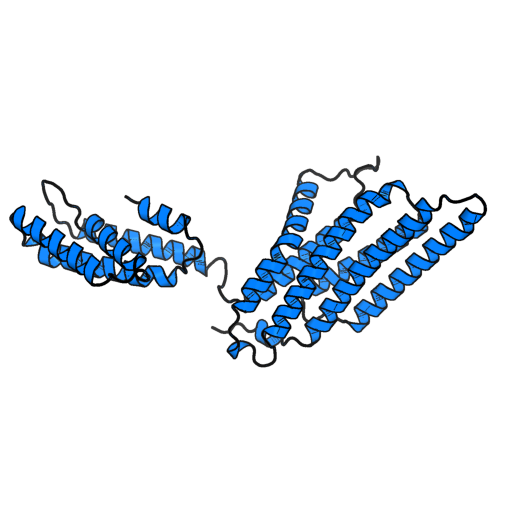2.94 188 LYS A CA 1
ATOM 1486 C C . LYS A 1 188 ? -9.899 -8.341 -20.006 1.00 72.94 188 LYS A C 1
ATOM 1488 O O . LYS A 1 188 ? -10.518 -9.387 -20.191 1.00 72.94 188 LYS A O 1
ATOM 1493 N N . LEU A 1 189 ? -8.990 -8.203 -19.042 1.00 66.62 189 LEU A N 1
ATOM 1494 C CA . LEU A 1 189 ? -8.666 -9.245 -18.068 1.00 66.62 189 LEU A CA 1
ATOM 1495 C C . LEU A 1 189 ? -9.687 -9.303 -16.930 1.00 66.62 189 LEU A C 1
ATOM 1497 O O . LEU A 1 189 ? -9.790 -10.333 -16.266 1.00 66.62 189 LEU A O 1
ATOM 1501 N N . LEU A 1 190 ? -10.463 -8.233 -16.742 1.00 66.69 190 LEU A N 1
ATOM 1502 C CA . LEU A 1 190 ? -11.401 -8.092 -15.640 1.00 66.69 190 LEU A CA 1
ATOM 1503 C C . LEU A 1 190 ? -12.736 -8.806 -15.837 1.00 66.69 190 LEU A C 1
ATOM 1505 O O . LEU A 1 190 ? -13.494 -8.804 -14.886 1.00 66.69 190 LEU A O 1
ATOM 1509 N N . ALA A 1 191 ? -13.039 -9.410 -16.996 1.00 61.53 191 ALA A N 1
ATOM 1510 C CA . ALA A 1 191 ? -14.350 -10.004 -17.304 1.00 61.53 191 ALA A CA 1
ATOM 1511 C C . ALA A 1 191 ? -15.050 -10.601 -16.052 1.00 61.53 191 ALA A C 1
ATOM 1513 O O . ALA A 1 191 ? -14.572 -11.578 -15.488 1.00 61.53 191 ALA A O 1
ATOM 1514 N N . GLY A 1 192 ? -16.132 -9.975 -15.575 1.00 69.69 192 GLY A N 1
ATOM 1515 C CA . GLY A 1 192 ? -16.817 -10.320 -14.312 1.00 69.69 192 GLY A CA 1
ATOM 1516 C C . GLY A 1 192 ? -16.679 -9.273 -13.194 1.00 69.69 192 GLY A C 1
ATOM 1517 O O . GLY A 1 192 ? -17.642 -9.029 -12.480 1.00 69.69 192 GLY A O 1
ATOM 1518 N N . THR A 1 193 ? -15.535 -8.597 -13.095 1.00 79.06 193 THR A N 1
ATOM 1519 C CA . THR A 1 193 ? -15.291 -7.414 -12.252 1.00 79.06 193 THR A CA 1
ATOM 1520 C C . THR A 1 193 ? -15.198 -6.168 -13.138 1.00 79.06 193 THR A C 1
ATOM 1522 O O . THR A 1 193 ? -14.696 -6.242 -14.256 1.00 79.06 193 THR A O 1
ATOM 1525 N N . THR A 1 194 ? -15.662 -5.005 -12.689 1.00 82.50 194 THR A N 1
ATOM 1526 C CA . THR A 1 194 ? -15.491 -3.753 -13.449 1.00 82.50 194 THR A CA 1
ATOM 1527 C C . THR A 1 194 ? -14.399 -2.864 -12.840 1.00 82.50 194 THR A C 1
ATOM 1529 O O . THR A 1 194 ? -14.143 -2.941 -11.632 1.00 82.50 194 THR A O 1
ATOM 1532 N N . PRO A 1 195 ? -13.735 -1.996 -13.629 1.00 82.94 195 PRO A N 1
ATOM 1533 C CA . PRO A 1 195 ? -12.803 -1.002 -13.092 1.00 82.94 195 PRO A CA 1
ATOM 1534 C C . PRO A 1 195 ? -13.428 -0.131 -11.989 1.00 82.94 195 PRO A C 1
ATOM 1536 O O . PRO A 1 195 ? -12.758 0.222 -11.019 1.00 82.94 195 PRO A O 1
ATOM 1539 N N . GLU A 1 196 ? -14.724 0.167 -12.094 1.00 85.81 196 GLU A N 1
ATOM 1540 C CA . GLU A 1 196 ? -15.482 0.937 -11.104 1.00 85.81 196 GLU A CA 1
ATOM 1541 C C . GLU A 1 196 ? -15.613 0.180 -9.779 1.00 85.81 196 GLU A C 1
ATOM 1543 O O . GLU A 1 196 ? -15.474 0.782 -8.716 1.00 85.81 196 GLU A O 1
ATOM 1548 N N . GLN A 1 197 ? -15.817 -1.141 -9.814 1.00 87.25 197 GLN A N 1
ATOM 1549 C CA . GLN A 1 197 ? -15.872 -1.969 -8.604 1.00 87.25 197 GLN A CA 1
ATOM 1550 C C . GLN A 1 197 ? -14.523 -2.008 -7.878 1.00 87.25 197 GLN A C 1
ATOM 1552 O O . GLN A 1 197 ? -14.486 -1.921 -6.650 1.00 87.25 197 GLN A O 1
ATOM 1557 N N . LEU A 1 198 ? -13.413 -2.076 -8.623 1.00 86.56 198 LEU A N 1
ATOM 1558 C CA . LEU A 1 198 ? -12.063 -1.984 -8.058 1.00 86.56 198 LEU A CA 1
ATOM 1559 C C . LEU A 1 198 ? -11.775 -0.599 -7.475 1.00 86.56 198 LEU A C 1
ATOM 1561 O O . LEU A 1 198 ? -11.113 -0.484 -6.441 1.00 86.56 198 LEU A O 1
ATOM 1565 N N . GLN A 1 199 ? -12.278 0.455 -8.117 1.00 86.81 199 GLN A N 1
ATOM 1566 C CA . GLN A 1 199 ? -12.150 1.812 -7.604 1.00 86.81 199 GLN A CA 1
ATOM 1567 C C . GLN A 1 199 ? -12.974 2.011 -6.328 1.00 86.81 199 GLN A C 1
ATOM 1569 O O . GLN A 1 199 ? -12.452 2.580 -5.373 1.00 86.81 199 GLN A O 1
ATOM 1574 N N . ALA A 1 200 ? -14.202 1.491 -6.275 1.00 90.25 200 ALA A N 1
ATOM 1575 C CA . ALA A 1 200 ? -15.025 1.491 -5.069 1.00 90.25 200 ALA A CA 1
ATOM 1576 C C . ALA A 1 200 ? -14.332 0.747 -3.916 1.00 90.25 200 ALA A C 1
ATOM 1578 O O . ALA A 1 200 ? -14.236 1.279 -2.814 1.00 90.25 200 ALA A O 1
ATOM 1579 N N . LEU A 1 201 ? -13.726 -0.416 -4.191 1.00 90.19 201 LEU A N 1
ATOM 1580 C CA . LEU A 1 201 ? -12.934 -1.141 -3.195 1.00 90.19 201 LEU A CA 1
ATOM 1581 C C . LEU A 1 201 ? -11.752 -0.299 -2.685 1.00 90.19 201 LEU A C 1
ATOM 1583 O O . LEU A 1 201 ? -11.495 -0.243 -1.484 1.00 90.19 201 LEU A O 1
ATOM 1587 N N . ALA A 1 202 ? -11.033 0.383 -3.582 1.00 90.44 202 ALA A N 1
ATOM 1588 C CA . ALA A 1 202 ? -9.941 1.279 -3.200 1.00 90.44 202 ALA A CA 1
ATOM 1589 C C . ALA A 1 202 ? -10.426 2.449 -2.324 1.00 90.44 202 ALA A C 1
ATOM 1591 O O . ALA A 1 202 ? -9.733 2.828 -1.377 1.00 90.44 202 ALA A O 1
ATOM 1592 N N . THR A 1 203 ? -11.616 2.986 -2.603 1.00 92.31 203 THR A N 1
ATOM 1593 C CA . THR A 1 203 ? -12.263 4.013 -1.779 1.00 92.31 203 THR A CA 1
ATOM 1594 C C . THR A 1 203 ? -12.615 3.483 -0.389 1.00 92.31 203 THR A C 1
ATOM 1596 O O . THR A 1 203 ? -12.298 4.151 0.595 1.00 92.31 203 THR A O 1
ATOM 1599 N N . ASP A 1 204 ? -13.168 2.275 -0.278 1.00 92.75 204 ASP A N 1
ATOM 1600 C CA . ASP A 1 204 ? -13.480 1.655 1.018 1.00 92.75 204 ASP A CA 1
ATOM 1601 C C . ASP A 1 204 ? -12.215 1.394 1.844 1.00 92.75 204 ASP A C 1
ATOM 1603 O O . ASP A 1 204 ? -12.180 1.661 3.045 1.00 92.75 204 ASP A O 1
ATOM 1607 N N . ILE A 1 205 ? -11.130 0.949 1.201 1.00 93.50 205 ILE A N 1
ATOM 1608 C CA . ILE A 1 205 ? -9.817 0.776 1.844 1.00 93.50 205 ILE A CA 1
ATOM 1609 C C . ILE A 1 205 ? -9.279 2.119 2.355 1.00 93.50 205 ILE A C 1
ATOM 1611 O O . ILE A 1 205 ? -8.716 2.192 3.450 1.00 93.50 205 ILE A O 1
ATOM 1615 N N . GLN A 1 206 ? -9.453 3.194 1.583 1.00 93.62 206 GLN A N 1
ATOM 1616 C CA . GLN A 1 206 ? -9.042 4.536 1.989 1.00 93.62 206 GLN A CA 1
ATOM 1617 C C . GLN A 1 206 ? -9.873 5.043 3.177 1.00 93.62 206 GLN A C 1
ATOM 1619 O O . GLN A 1 206 ? -9.299 5.524 4.156 1.00 93.62 206 GLN A O 1
ATOM 1624 N N . ALA A 1 207 ? -11.197 4.879 3.136 1.00 93.50 207 ALA A N 1
ATOM 1625 C CA . ALA A 1 207 ? -12.092 5.227 4.238 1.00 93.50 207 ALA A CA 1
ATOM 1626 C C . ALA A 1 207 ? -11.748 4.445 5.515 1.00 93.50 207 ALA A C 1
ATOM 1628 O O . ALA A 1 207 ? -11.625 5.030 6.593 1.00 93.50 207 ALA A O 1
ATOM 1629 N N . LEU A 1 208 ? -11.503 3.139 5.388 1.00 94.06 208 LEU A N 1
ATOM 1630 C CA . LEU A 1 208 ? -11.053 2.281 6.480 1.00 94.06 208 LEU A CA 1
ATOM 1631 C C . LEU A 1 208 ? -9.712 2.750 7.060 1.00 94.06 208 LEU A C 1
ATOM 1633 O O . LEU A 1 208 ? -9.534 2.764 8.279 1.00 94.06 208 LEU A O 1
ATOM 1637 N N . GLY A 1 209 ? -8.780 3.173 6.204 1.00 92.69 209 GLY A N 1
ATOM 1638 C CA . GLY A 1 209 ? -7.499 3.717 6.637 1.00 92.69 209 GLY A CA 1
ATOM 1639 C C . GLY A 1 209 ? -7.644 4.977 7.490 1.00 92.69 209 GLY A C 1
ATOM 1640 O O . GLY A 1 209 ? -7.039 5.056 8.561 1.00 92.69 209 GLY A O 1
ATOM 1641 N N . TYR A 1 210 ? -8.504 5.911 7.074 1.00 91.81 210 TYR A N 1
ATOM 1642 C CA . TYR A 1 210 ? -8.803 7.116 7.853 1.00 91.81 210 TYR A CA 1
ATOM 1643 C C . TYR A 1 210 ? -9.487 6.796 9.185 1.00 91.81 210 TYR A C 1
ATOM 1645 O O . TYR A 1 210 ? -9.050 7.288 10.224 1.00 91.81 210 TYR A O 1
ATOM 1653 N N . ARG A 1 211 ? -10.496 5.913 9.196 1.00 91.25 211 ARG A N 1
ATOM 1654 C CA . ARG A 1 211 ? -11.177 5.500 10.439 1.00 91.25 211 ARG A CA 1
ATOM 1655 C C . ARG A 1 211 ? -10.238 4.806 11.420 1.00 91.25 211 ARG A C 1
ATOM 1657 O O . ARG A 1 211 ? -10.358 4.985 12.633 1.00 91.25 211 ARG A O 1
ATOM 1664 N N . MET A 1 212 ? -9.277 4.036 10.913 1.00 90.56 212 MET A N 1
ATOM 1665 C CA . MET A 1 212 ? -8.257 3.409 11.748 1.00 90.56 212 MET A CA 1
ATOM 1666 C C . MET A 1 212 ? -7.336 4.454 12.393 1.00 90.56 212 MET A C 1
ATOM 1668 O O . MET A 1 212 ? -7.015 4.331 13.574 1.00 90.56 212 MET A O 1
ATOM 1672 N N . GLN A 1 213 ? -6.930 5.488 11.651 1.00 88.81 213 GLN A N 1
ATOM 1673 C CA . GLN A 1 213 ? -6.133 6.596 12.191 1.00 88.81 213 GLN A CA 1
ATOM 1674 C C . GLN A 1 213 ? -6.905 7.383 13.251 1.00 88.81 213 GLN A C 1
ATOM 1676 O O . GLN A 1 213 ? -6.407 7.544 14.363 1.00 88.81 213 GLN A O 1
ATOM 1681 N N . GLU A 1 214 ? -8.149 7.756 12.953 1.00 87.25 214 GLU A N 1
ATOM 1682 C CA . GLU A 1 214 ? -9.044 8.450 13.884 1.00 87.25 214 GLU A CA 1
ATOM 1683 C C . GLU A 1 214 ? -9.223 7.659 15.188 1.00 87.25 214 GLU A C 1
ATOM 1685 O O . GLU A 1 214 ? -9.088 8.208 16.277 1.00 87.25 214 GLU A O 1
ATOM 1690 N N . THR A 1 215 ? -9.429 6.340 15.104 1.00 85.81 215 THR A N 1
ATOM 1691 C CA . THR A 1 215 ? -9.561 5.477 16.292 1.00 85.81 215 THR A CA 1
ATOM 1692 C C . THR A 1 215 ? -8.271 5.430 17.120 1.00 85.81 215 THR A C 1
ATOM 1694 O O . THR A 1 215 ? -8.313 5.396 18.353 1.00 85.81 215 THR A O 1
ATOM 1697 N N . LEU A 1 216 ? -7.105 5.425 16.463 1.00 81.88 216 LEU A N 1
ATOM 1698 C CA . LEU A 1 216 ? -5.806 5.438 17.141 1.00 81.88 216 LEU A CA 1
ATOM 1699 C C . LEU A 1 216 ? -5.544 6.770 17.859 1.00 81.88 216 LEU A C 1
ATOM 1701 O O . LEU A 1 216 ? -4.946 6.757 18.938 1.00 81.88 216 LEU A O 1
ATOM 1705 N N . GLU A 1 217 ? -5.982 7.887 17.277 1.00 80.12 217 GLU A N 1
ATOM 1706 C CA . GLU A 1 217 ? -5.854 9.235 17.840 1.00 80.12 217 GLU A CA 1
ATOM 1707 C C . GLU A 1 217 ? -6.862 9.478 18.971 1.00 80.12 217 GLU A C 1
ATOM 1709 O O . GLU A 1 217 ? -6.472 9.852 20.080 1.00 80.12 217 GLU A O 1
ATOM 1714 N N . ALA A 1 218 ? -8.142 9.171 18.744 1.00 75.88 218 ALA A N 1
ATOM 1715 C CA . ALA A 1 218 ? -9.213 9.353 19.722 1.00 75.88 218 ALA A CA 1
ATOM 1716 C C . ALA A 1 218 ? -8.972 8.539 21.000 1.00 75.88 218 ALA A C 1
ATOM 1718 O O . ALA A 1 218 ? -9.151 9.042 22.111 1.00 75.88 218 ALA A O 1
ATOM 1719 N N . ARG A 1 219 ? -8.476 7.300 20.878 1.00 70.62 219 ARG A N 1
ATOM 1720 C CA . ARG A 1 219 ? -8.141 6.479 22.050 1.00 70.62 219 ARG A CA 1
ATOM 1721 C C . ARG A 1 219 ? -7.012 7.083 22.883 1.00 70.62 219 ARG A C 1
ATOM 1723 O O . ARG A 1 219 ? -7.040 6.957 24.104 1.00 70.62 219 ARG A O 1
ATOM 1730 N N . ALA A 1 220 ? -6.033 7.741 22.260 1.00 65.00 220 ALA A N 1
ATOM 1731 C CA . ALA A 1 220 ? -4.970 8.415 23.002 1.00 65.00 220 ALA A CA 1
ATOM 1732 C C . ALA A 1 220 ? -5.525 9.563 23.867 1.00 65.00 220 ALA A C 1
ATOM 1734 O O . ALA A 1 220 ? -5.049 9.754 24.987 1.00 65.00 220 ALA A O 1
ATOM 1735 N N . ALA A 1 221 ? -6.557 10.263 23.378 1.00 60.56 221 ALA A N 1
ATOM 1736 C CA . ALA A 1 221 ? -7.220 11.368 24.068 1.00 60.56 221 ALA A CA 1
ATOM 1737 C C . ALA A 1 221 ? -8.205 10.916 25.168 1.00 60.56 221 ALA A C 1
ATOM 1739 O O . ALA A 1 221 ? -8.274 11.543 26.222 1.00 60.56 221 ALA A O 1
ATOM 1740 N N . VAL A 1 222 ? -8.939 9.814 24.961 1.00 59.72 222 VAL A N 1
ATOM 1741 C CA . VAL A 1 222 ? -9.959 9.303 25.910 1.00 59.72 222 VAL A CA 1
ATOM 1742 C C . VAL A 1 222 ? -9.350 8.469 27.058 1.00 59.72 222 VAL A C 1
ATOM 1744 O O . VAL A 1 222 ? -9.997 8.211 28.072 1.00 59.72 222 VAL A O 1
ATOM 1747 N N . ARG A 1 223 ? -8.064 8.110 26.955 1.00 60.81 223 ARG A N 1
ATOM 1748 C CA . ARG A 1 223 ? -7.315 7.261 27.902 1.00 60.81 223 ARG A CA 1
ATOM 1749 C C . ARG A 1 223 ? -7.315 7.739 29.363 1.00 60.81 223 ARG A C 1
ATOM 1751 O O . ARG A 1 223 ? -7.268 6.904 30.258 1.00 60.81 223 ARG A O 1
ATOM 1758 N N . SER A 1 224 ? -7.372 9.045 29.626 1.00 51.56 224 SER A N 1
ATOM 1759 C CA . SER A 1 224 ? -7.282 9.607 30.989 1.00 51.56 224 SER A CA 1
ATOM 1760 C C . SER A 1 224 ? -8.562 9.473 31.820 1.00 51.56 224 SER A C 1
ATOM 1762 O O . SER A 1 224 ? -8.569 9.815 32.999 1.00 51.56 224 SER A O 1
ATOM 1764 N N . VAL A 1 225 ? -9.654 8.998 31.217 1.00 53.69 225 VAL A N 1
ATOM 1765 C CA . VAL A 1 225 ? -11.000 9.039 31.811 1.00 53.69 225 VAL A CA 1
ATOM 1766 C C . VAL A 1 225 ? -11.448 7.670 32.350 1.00 53.69 225 VAL A C 1
ATOM 1768 O O . VAL A 1 225 ? -12.575 7.561 32.827 1.00 53.69 225 VAL A O 1
ATOM 1771 N N . SER A 1 226 ? -10.570 6.654 32.292 1.00 53.94 226 SER A N 1
ATOM 1772 C CA . SER A 1 226 ? -10.862 5.214 32.423 1.00 53.94 226 SER A CA 1
ATOM 1773 C C . SER A 1 226 ? -12.183 4.884 33.125 1.00 53.94 226 SER A C 1
ATOM 1775 O O . SER A 1 226 ? -12.333 5.003 34.345 1.00 53.94 226 SER A O 1
ATOM 1777 N N . THR A 1 227 ? -13.144 4.434 32.329 1.00 60.72 227 THR A N 1
ATOM 1778 C CA . THR A 1 227 ? -14.305 3.683 32.797 1.00 60.72 227 THR A CA 1
ATOM 1779 C C . THR A 1 227 ? -13.812 2.342 33.361 1.00 60.72 227 THR A C 1
ATOM 1781 O O . THR A 1 227 ? -12.771 1.847 32.933 1.00 60.72 227 THR A O 1
ATOM 1784 N N . GLY A 1 228 ? -14.494 1.799 34.373 1.00 67.25 228 GLY A N 1
ATOM 1785 C CA . GLY A 1 228 ? -14.017 0.669 35.183 1.00 67.25 228 GLY A CA 1
ATOM 1786 C C . GLY A 1 228 ? -13.638 -0.612 34.408 1.00 67.25 228 GLY A C 1
ATOM 1787 O O . GLY A 1 228 ? -13.826 -0.699 33.193 1.00 67.25 228 GLY A O 1
ATOM 1788 N N . PRO A 1 229 ? -13.134 -1.645 35.111 1.00 72.94 229 PRO A N 1
ATOM 1789 C CA . PRO A 1 229 ? -12.590 -2.868 34.501 1.00 72.94 229 PRO A CA 1
ATOM 1790 C C . PRO A 1 229 ? -13.559 -3.584 33.543 1.00 72.94 229 PRO A C 1
ATOM 1792 O O . PRO A 1 229 ? -13.115 -4.212 32.585 1.00 72.94 229 PRO A O 1
ATOM 1795 N N . GLU A 1 230 ? -14.869 -3.447 33.758 1.00 73.75 230 GLU A N 1
ATOM 1796 C CA . GLU A 1 230 ? -15.925 -4.009 32.904 1.00 73.75 230 GLU A CA 1
ATOM 1797 C C . GLU A 1 230 ? -15.894 -3.433 31.477 1.00 73.75 230 GLU A C 1
ATOM 1799 O O . GLU A 1 230 ? -15.852 -4.180 30.502 1.00 73.75 230 GLU A O 1
ATOM 1804 N N . VAL A 1 231 ? -15.811 -2.106 31.335 1.00 75.88 231 VAL A N 1
ATOM 1805 C CA . VAL A 1 231 ? -15.770 -1.437 30.021 1.00 75.88 231 VAL A CA 1
ATOM 1806 C C . VAL A 1 231 ? -14.455 -1.733 29.298 1.00 75.88 231 VAL A C 1
ATOM 1808 O O . VAL A 1 231 ? -14.438 -1.931 28.083 1.00 75.88 231 VAL A O 1
ATOM 1811 N N . GLN A 1 232 ? -13.347 -1.823 30.038 1.00 77.94 232 GLN A N 1
ATOM 1812 C CA . GLN A 1 232 ? -12.051 -2.184 29.466 1.00 77.94 232 GLN A CA 1
ATOM 1813 C C . GLN A 1 232 ? -12.059 -3.612 28.891 1.00 77.94 232 GLN A C 1
ATOM 1815 O O . GLN A 1 232 ? -11.531 -3.834 27.799 1.00 77.94 232 GLN A O 1
ATOM 1820 N N . ASN A 1 233 ? -12.708 -4.555 29.582 1.00 82.62 233 ASN A N 1
ATOM 1821 C CA . ASN A 1 233 ? -12.870 -5.931 29.116 1.00 82.62 233 ASN A CA 1
ATOM 1822 C C . ASN A 1 233 ? -13.706 -6.013 27.824 1.00 82.62 233 ASN A C 1
ATOM 1824 O O . ASN A 1 233 ? -13.349 -6.739 26.891 1.00 82.62 233 ASN A O 1
ATOM 1828 N N . GLU A 1 234 ? -14.776 -5.223 27.720 1.00 83.19 234 GLU A N 1
ATOM 1829 C CA . GLU A 1 234 ? -15.587 -5.162 26.497 1.00 83.19 234 GLU A CA 1
ATOM 1830 C C . GLU A 1 234 ? -14.812 -4.546 25.321 1.00 83.19 234 GLU A C 1
ATOM 1832 O O . GLU A 1 234 ? -14.816 -5.092 24.214 1.00 83.19 234 GLU A O 1
ATOM 1837 N N . ILE A 1 235 ? -14.036 -3.481 25.558 1.00 82.19 235 ILE A N 1
ATOM 1838 C CA . ILE A 1 235 ? -13.137 -2.902 24.543 1.00 82.19 235 ILE A CA 1
ATOM 1839 C C . ILE A 1 235 ? -12.101 -3.933 24.073 1.00 82.19 235 ILE A C 1
ATOM 1841 O O . ILE A 1 235 ? -11.794 -4.012 22.879 1.00 82.19 235 ILE A O 1
ATOM 1845 N N . ASP A 1 236 ? -11.549 -4.739 24.979 1.00 83.94 236 ASP A N 1
ATOM 1846 C CA . ASP A 1 236 ? -10.588 -5.788 24.637 1.00 83.94 236 ASP A CA 1
ATOM 1847 C C . ASP A 1 236 ? -11.224 -6.941 23.853 1.00 83.94 236 ASP A C 1
ATOM 1849 O O . ASP A 1 236 ? -10.625 -7.462 22.900 1.00 83.94 236 ASP A O 1
ATOM 1853 N N . THR A 1 237 ? -12.468 -7.275 24.180 1.00 87.69 237 THR A N 1
ATOM 1854 C CA . THR A 1 237 ? -13.282 -8.266 23.475 1.00 87.69 237 THR A CA 1
ATOM 1855 C C . THR A 1 237 ? -13.662 -7.793 22.069 1.00 87.69 2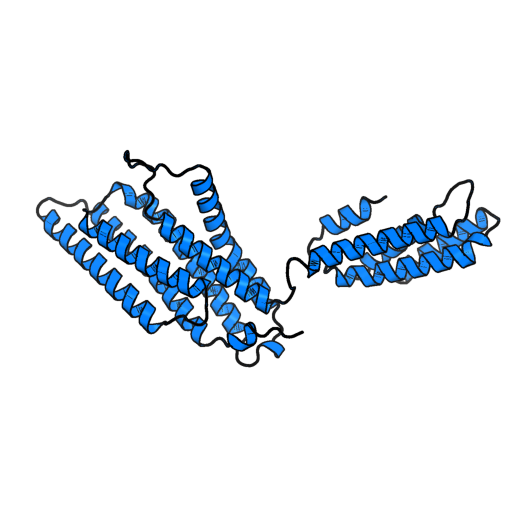37 THR A C 1
ATOM 1857 O O . THR A 1 237 ? -13.619 -8.585 21.114 1.00 87.69 237 THR A O 1
ATOM 1860 N N . TRP A 1 238 ? -13.982 -6.506 21.905 1.00 89.38 238 TRP A N 1
ATOM 1861 C CA . TRP A 1 238 ? -14.185 -5.860 20.607 1.00 89.38 238 TRP A CA 1
ATOM 1862 C C . TRP A 1 238 ? -12.903 -5.852 19.771 1.00 89.38 238 TRP A C 1
ATOM 1864 O O . TRP A 1 238 ? -12.880 -6.376 18.654 1.00 89.38 238 TRP A O 1
ATOM 1874 N N . ARG A 1 239 ? -11.797 -5.376 20.354 1.00 88.75 239 ARG A N 1
ATOM 1875 C CA . ARG A 1 239 ? -10.469 -5.330 19.723 1.00 88.75 239 ARG A CA 1
ATOM 1876 C C . ARG A 1 239 ? -10.027 -6.702 19.216 1.00 88.75 239 ARG A C 1
ATOM 1878 O O . ARG A 1 239 ? -9.492 -6.810 18.114 1.00 88.75 239 ARG A O 1
ATOM 1885 N N . THR A 1 240 ? -10.246 -7.749 20.008 1.00 90.25 240 THR A N 1
ATOM 1886 C CA . THR A 1 240 ? -9.895 -9.127 19.634 1.00 90.25 240 THR A CA 1
ATOM 1887 C C . THR A 1 240 ? -10.720 -9.620 18.447 1.00 90.25 240 THR A C 1
ATOM 1889 O O . THR A 1 240 ? -10.159 -10.226 17.534 1.00 90.25 240 THR A O 1
ATOM 1892 N N . GLY A 1 241 ? -12.020 -9.305 18.413 1.00 89.69 241 GLY A N 1
ATOM 1893 C CA . GLY A 1 241 ? -12.884 -9.611 17.270 1.00 89.69 241 GLY A CA 1
ATOM 1894 C C . GLY A 1 241 ? -12.408 -8.923 15.990 1.00 89.69 241 GLY A C 1
ATOM 1895 O O . GLY A 1 241 ? -12.220 -9.577 14.967 1.00 89.69 241 GLY A O 1
ATOM 1896 N N . LEU A 1 242 ? -12.117 -7.623 16.066 1.00 91.00 242 LEU A N 1
ATOM 1897 C CA . LEU A 1 242 ? -11.643 -6.851 14.919 1.00 91.00 242 LEU A CA 1
ATOM 1898 C C . LEU A 1 242 ? -10.273 -7.328 14.411 1.00 91.00 242 LEU A C 1
ATOM 1900 O O . LEU A 1 242 ? -10.045 -7.424 13.205 1.00 91.00 242 LEU A O 1
ATOM 1904 N N . LYS A 1 243 ? -9.362 -7.680 15.326 1.00 92.56 243 LYS A N 1
ATOM 1905 C CA . LYS A 1 243 ? -8.062 -8.266 14.980 1.00 92.56 243 LYS A CA 1
ATOM 1906 C C . LYS A 1 243 ? -8.232 -9.558 14.179 1.00 92.56 243 LYS A C 1
ATOM 1908 O O . LYS A 1 243 ? -7.543 -9.743 13.181 1.00 92.56 243 LYS A O 1
ATOM 1913 N N . GLU A 1 244 ? -9.140 -10.435 14.600 1.00 92.00 244 GLU A N 1
ATOM 1914 C CA . GLU A 1 244 ? -9.405 -11.692 13.899 1.00 92.00 244 GLU A CA 1
ATOM 1915 C C . GLU A 1 244 ? -9.989 -11.456 12.500 1.00 92.00 244 GLU A C 1
ATOM 1917 O O . GLU A 1 244 ? -9.564 -12.112 11.549 1.00 92.00 244 GLU A O 1
ATOM 1922 N N . ILE A 1 245 ? -10.881 -10.470 12.342 1.00 92.62 245 ILE A N 1
ATOM 1923 C CA . ILE A 1 245 ? -11.393 -10.064 11.025 1.00 92.62 245 ILE A CA 1
ATOM 1924 C C . ILE A 1 245 ? -10.241 -9.603 10.119 1.00 92.62 245 ILE A C 1
ATOM 1926 O O . ILE A 1 245 ? -10.081 -10.125 9.016 1.00 92.62 245 ILE A O 1
ATOM 1930 N N . PHE A 1 246 ? -9.383 -8.689 10.586 1.00 93.81 246 PHE A N 1
ATOM 1931 C CA . PHE A 1 246 ? -8.241 -8.221 9.790 1.00 93.81 246 PHE A CA 1
ATOM 1932 C C . PHE A 1 246 ? -7.240 -9.329 9.466 1.00 93.81 246 PHE A C 1
ATOM 1934 O O . PHE A 1 246 ? -6.725 -9.377 8.348 1.00 93.81 246 PHE A O 1
ATOM 1941 N N . ARG A 1 247 ? -7.001 -10.254 10.401 1.0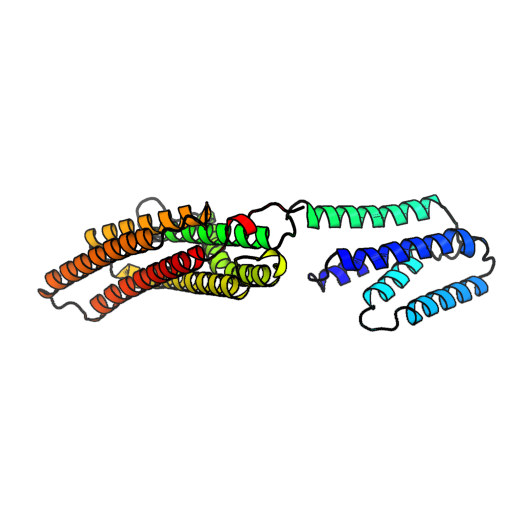0 93.50 247 ARG A N 1
ATOM 1942 C CA . ARG A 1 247 ? -6.162 -11.429 10.158 1.00 93.50 247 ARG A CA 1
ATOM 1943 C C . ARG A 1 247 ? -6.733 -12.275 9.021 1.00 93.50 247 ARG A C 1
ATOM 1945 O O . ARG A 1 247 ? -5.989 -12.609 8.099 1.00 93.50 247 ARG A O 1
ATOM 1952 N N . ARG A 1 248 ? -8.037 -12.579 9.045 1.00 91.31 248 ARG A N 1
ATOM 1953 C CA . ARG A 1 248 ? -8.721 -13.340 7.982 1.00 91.31 248 ARG A CA 1
ATOM 1954 C C . ARG A 1 248 ? -8.616 -12.637 6.631 1.00 91.31 248 ARG A C 1
ATOM 1956 O O . ARG A 1 248 ? -8.127 -13.247 5.686 1.00 91.31 248 ARG A O 1
ATOM 1963 N N . LEU A 1 249 ? -8.936 -11.344 6.575 1.00 91.19 249 LEU A N 1
ATOM 1964 C CA . LEU A 1 249 ? -8.841 -10.535 5.353 1.00 91.19 249 LEU A CA 1
ATOM 1965 C C . LEU A 1 249 ? -7.406 -10.417 4.812 1.00 91.19 249 LEU A C 1
ATOM 1967 O O . LEU A 1 249 ? -7.192 -10.319 3.605 1.00 91.19 249 LEU A O 1
ATOM 1971 N N . SER A 1 250 ? -6.394 -10.450 5.685 1.00 91.50 250 SER A N 1
ATOM 1972 C CA . SER A 1 250 ? -4.987 -10.444 5.264 1.00 91.50 250 SER A CA 1
ATOM 1973 C C . SER A 1 250 ? -4.546 -11.756 4.604 1.00 91.50 250 SER A C 1
ATOM 1975 O O . SER A 1 250 ? -3.630 -11.752 3.778 1.00 91.50 250 SER A O 1
ATOM 1977 N N . LEU A 1 251 ? -5.183 -12.874 4.967 1.00 89.12 251 LEU A N 1
ATOM 1978 C CA . LEU A 1 251 ? -4.909 -14.195 4.407 1.00 89.12 251 LEU A CA 1
ATOM 1979 C C . LEU A 1 251 ? -5.693 -14.394 3.112 1.00 89.12 251 LEU A C 1
ATOM 1981 O O . LEU A 1 251 ? -5.098 -14.708 2.077 1.00 89.12 251 LEU A O 1
ATOM 1985 N N . ASP A 1 252 ? -7.001 -14.147 3.165 1.00 87.38 252 ASP A N 1
ATOM 1986 C CA . ASP A 1 252 ? -7.891 -14.244 2.018 1.00 87.38 252 ASP A CA 1
ATOM 1987 C C . ASP A 1 252 ? -8.953 -13.126 2.022 1.00 87.38 252 ASP A C 1
ATOM 1989 O O . ASP A 1 252 ? -9.912 -13.195 2.792 1.00 87.38 252 ASP A O 1
ATOM 1993 N N . PRO A 1 253 ? -8.796 -12.089 1.175 1.00 83.38 253 PRO A N 1
ATOM 1994 C CA . PRO A 1 253 ? -9.776 -11.008 1.042 1.00 83.38 253 PRO A CA 1
ATOM 1995 C C . PRO A 1 253 ? -11.153 -11.456 0.527 1.00 83.38 253 PRO A C 1
ATOM 1997 O O . PRO A 1 253 ? -12.124 -10.731 0.721 1.00 83.38 253 PRO A O 1
ATOM 2000 N N . ASP A 1 254 ? -11.223 -12.620 -0.126 1.00 83.38 254 ASP A N 1
ATOM 2001 C CA . ASP A 1 254 ? -12.453 -13.226 -0.656 1.00 83.38 254 ASP A CA 1
ATOM 2002 C C . ASP A 1 254 ? -13.303 -13.867 0.452 1.00 83.38 254 ASP A C 1
ATOM 2004 O O . ASP A 1 254 ? -14.527 -13.843 0.427 1.00 83.38 254 ASP A O 1
ATOM 2008 N N . ALA A 1 255 ? -12.655 -14.356 1.513 1.00 78.75 255 ALA A N 1
ATOM 2009 C CA . ALA A 1 255 ? -13.319 -14.994 2.649 1.00 78.75 255 ALA A CA 1
ATOM 2010 C C . ALA A 1 255 ? -14.027 -13.993 3.591 1.00 78.75 255 ALA A C 1
ATOM 2012 O O . ALA A 1 255 ? -14.220 -14.283 4.777 1.00 78.75 255 ALA A O 1
ATOM 2013 N N . ALA A 1 256 ? -14.366 -12.793 3.110 1.00 81.88 256 ALA A N 1
ATOM 2014 C CA . ALA A 1 256 ? -15.072 -11.805 3.909 1.00 81.88 256 ALA A CA 1
ATOM 2015 C C . ALA A 1 256 ? -16.543 -12.206 4.063 1.00 81.88 256 ALA A C 1
ATOM 2017 O O . ALA A 1 256 ? -17.341 -12.123 3.133 1.00 81.88 256 ALA A O 1
ATOM 2018 N N . ASP A 1 257 ? -16.911 -12.597 5.277 1.00 86.38 257 ASP A N 1
ATOM 2019 C CA . ASP A 1 257 ? -18.292 -12.886 5.633 1.00 86.38 257 ASP A CA 1
ATOM 2020 C C . ASP A 1 257 ? -18.977 -11.595 6.093 1.00 86.38 257 ASP A C 1
ATOM 2022 O O . ASP A 1 257 ? -18.917 -11.230 7.267 1.00 86.38 257 ASP A O 1
ATOM 2026 N N . HIS A 1 258 ? -19.604 -10.871 5.161 1.00 85.81 258 HIS A N 1
ATOM 2027 C CA . HIS A 1 258 ? -20.289 -9.612 5.473 1.00 85.81 258 HIS A CA 1
ATOM 2028 C C . HIS A 1 258 ? -21.333 -9.774 6.591 1.00 85.81 258 HIS A C 1
ATOM 2030 O O . HIS A 1 258 ? -21.388 -8.947 7.504 1.00 85.81 258 HIS A O 1
ATOM 2036 N N . ALA A 1 259 ? -22.144 -10.835 6.535 1.00 86.75 259 ALA A N 1
ATOM 2037 C CA . ALA A 1 259 ? -23.203 -11.075 7.510 1.00 86.75 259 ALA A CA 1
ATOM 2038 C C . ALA A 1 259 ? -22.621 -11.448 8.880 1.00 86.75 259 ALA A C 1
ATOM 2040 O O . ALA A 1 259 ? -23.016 -10.869 9.894 1.00 86.75 259 ALA A O 1
ATOM 2041 N N . GLY A 1 260 ? -21.635 -12.349 8.909 1.00 88.19 260 GLY A N 1
ATOM 2042 C CA . GLY A 1 260 ? -20.954 -12.745 10.138 1.00 88.19 260 GLY A CA 1
ATOM 2043 C C . GLY A 1 260 ? -20.153 -11.611 10.776 1.00 88.19 260 GLY A C 1
ATOM 2044 O O . GLY A 1 260 ? -20.176 -11.462 11.997 1.00 88.19 260 GLY A O 1
ATOM 2045 N N . PHE A 1 261 ? -19.485 -10.767 9.983 1.00 89.06 261 PHE A N 1
ATOM 2046 C CA . PHE A 1 261 ? -18.757 -9.601 10.498 1.00 89.06 261 PHE A CA 1
ATOM 2047 C C . PHE A 1 261 ? -19.704 -8.569 11.100 1.00 89.06 261 PHE A C 1
ATOM 2049 O O . PHE A 1 261 ? -19.422 -8.083 12.194 1.00 89.06 261 PHE A O 1
ATOM 2056 N N . ARG A 1 262 ? -20.828 -8.273 10.432 1.00 90.06 262 ARG A N 1
ATOM 2057 C CA . ARG A 1 262 ? -21.853 -7.373 10.972 1.00 90.06 262 ARG A CA 1
ATOM 2058 C C . ARG A 1 262 ? -22.408 -7.905 12.292 1.00 90.06 262 ARG A C 1
ATOM 2060 O O . ARG A 1 262 ? -22.277 -7.233 13.305 1.00 90.06 262 ARG A O 1
ATOM 2067 N N . ALA A 1 263 ? -22.907 -9.142 12.308 1.00 90.56 263 ALA A N 1
ATOM 2068 C CA . ALA A 1 263 ? -23.473 -9.747 13.514 1.00 90.56 263 ALA A CA 1
ATOM 2069 C C . ALA A 1 263 ? -22.475 -9.777 14.688 1.00 90.56 263 ALA A C 1
ATOM 2071 O O . ALA A 1 263 ? -22.839 -9.491 15.827 1.00 90.56 263 ALA A O 1
ATOM 2072 N N . LEU A 1 264 ? -21.202 -10.095 14.420 1.00 89.31 264 LEU A N 1
ATOM 2073 C CA . LEU A 1 264 ? -20.156 -10.124 15.442 1.00 89.31 264 LEU A CA 1
ATOM 2074 C C . LEU A 1 264 ? -19.850 -8.732 16.011 1.00 89.31 264 LEU A C 1
ATOM 2076 O O . LEU A 1 264 ? -19.655 -8.606 17.221 1.00 89.31 264 LEU A O 1
ATOM 2080 N N . LEU A 1 265 ? -19.716 -7.721 15.148 1.00 90.31 265 LEU A N 1
ATOM 2081 C CA . LEU A 1 265 ? -19.328 -6.369 15.551 1.00 90.31 265 LEU A CA 1
ATOM 2082 C C . LEU A 1 265 ? -20.484 -5.634 16.232 1.00 90.31 265 LEU A C 1
ATOM 2084 O O . LEU A 1 265 ? -20.248 -5.032 17.279 1.00 90.31 265 LEU A O 1
ATOM 2088 N N . ASP A 1 266 ? -21.708 -5.764 15.719 1.00 90.94 266 ASP A N 1
ATOM 2089 C CA . ASP A 1 266 ? -22.910 -5.168 16.314 1.00 90.94 266 ASP A CA 1
ATOM 2090 C C . ASP A 1 266 ? -23.134 -5.715 17.727 1.00 90.94 266 ASP A C 1
ATOM 2092 O O . ASP A 1 266 ? -23.175 -4.946 18.683 1.00 90.94 266 ASP A O 1
ATOM 2096 N N . ALA A 1 267 ? -23.104 -7.042 17.902 1.00 90.81 267 ALA A N 1
ATOM 2097 C CA . ALA A 1 267 ? -23.273 -7.663 19.218 1.00 90.81 267 ALA A CA 1
ATOM 2098 C C . ALA A 1 267 ? -22.202 -7.232 20.241 1.00 90.81 267 ALA A C 1
ATOM 2100 O O . ALA A 1 267 ? -22.453 -7.208 21.446 1.00 90.81 267 ALA A O 1
ATOM 2101 N N . LYS A 1 268 ? -20.979 -6.920 19.789 1.00 89.31 268 LYS A N 1
ATOM 2102 C CA . LYS A 1 268 ? -19.900 -6.420 20.660 1.00 89.31 268 LYS A CA 1
ATOM 2103 C C . LYS A 1 268 ? -20.093 -4.945 21.009 1.00 89.31 268 LYS A C 1
ATOM 2105 O O . LYS A 1 268 ? -19.809 -4.560 22.140 1.00 89.31 268 LYS A O 1
ATOM 2110 N N . LEU A 1 269 ? -20.558 -4.134 20.060 1.00 87.31 269 LEU A N 1
ATOM 2111 C CA . LEU A 1 269 ? -20.841 -2.717 20.285 1.00 87.31 269 LEU A CA 1
ATOM 2112 C C . LEU A 1 269 ? -22.059 -2.520 21.193 1.00 87.31 269 LEU A C 1
ATOM 2114 O O . LEU A 1 269 ? -21.969 -1.715 22.110 1.00 87.31 269 LEU A O 1
ATOM 2118 N N . GLU A 1 270 ? -23.126 -3.303 21.023 1.00 89.94 270 GLU A N 1
ATOM 2119 C CA . GLU A 1 270 ? -24.310 -3.278 21.900 1.00 89.94 270 GLU A CA 1
ATOM 2120 C C . GLU A 1 270 ? -23.950 -3.609 23.357 1.00 89.94 270 GLU A C 1
ATOM 2122 O O . GLU A 1 270 ? -24.398 -2.944 24.289 1.00 89.94 270 GLU A O 1
ATOM 2127 N N . ARG A 1 271 ? -23.082 -4.607 23.579 1.00 86.88 271 ARG A N 1
ATOM 2128 C CA . ARG A 1 271 ? -22.587 -4.933 24.930 1.00 86.88 271 ARG A CA 1
ATOM 2129 C C . ARG A 1 271 ? -21.756 -3.808 25.526 1.00 86.88 271 ARG A C 1
ATOM 2131 O O . ARG A 1 271 ? -21.886 -3.528 26.717 1.00 86.88 271 ARG A O 1
ATOM 2138 N N . LEU A 1 272 ? -20.896 -3.187 24.720 1.00 84.62 272 LEU A N 1
ATOM 2139 C CA . LEU A 1 272 ? -20.089 -2.051 25.153 1.00 84.62 272 LEU A CA 1
ATOM 2140 C C . LEU A 1 272 ? -20.980 -0.858 25.528 1.00 84.62 272 LEU A C 1
ATOM 2142 O O . LEU A 1 272 ? -20.752 -0.240 26.564 1.00 84.62 272 LEU A O 1
ATOM 2146 N N . GLU A 1 273 ? -22.002 -0.574 24.722 1.00 86.25 273 GLU A N 1
ATOM 2147 C CA . GLU A 1 273 ? -22.995 0.477 24.960 1.00 86.25 273 GLU A CA 1
ATOM 2148 C C . GLU A 1 273 ? -23.748 0.246 26.273 1.00 86.25 273 GLU A C 1
ATOM 2150 O O . GLU A 1 273 ? -23.705 1.103 27.154 1.00 86.25 273 GLU A O 1
ATOM 2155 N N . ALA A 1 274 ? -24.302 -0.953 26.479 1.00 86.06 274 ALA A N 1
ATOM 2156 C CA . ALA A 1 274 ? -25.024 -1.301 27.703 1.00 86.06 274 ALA A CA 1
ATOM 2157 C C . ALA A 1 274 ? -24.160 -1.170 28.975 1.00 86.06 274 ALA A C 1
ATOM 2159 O O . ALA A 1 274 ? -24.637 -0.710 30.014 1.00 86.06 274 ALA A O 1
ATOM 2160 N N . HIS A 1 275 ? -22.874 -1.540 28.916 1.00 80.19 275 HIS A N 1
ATOM 2161 C CA . HIS A 1 275 ? -21.964 -1.372 30.057 1.00 80.19 275 HIS A CA 1
ATOM 2162 C C . HIS A 1 275 ? -21.589 0.092 30.302 1.00 80.19 275 HIS A C 1
ATOM 2164 O O . HIS A 1 275 ? -21.431 0.493 31.457 1.00 80.19 275 HIS A O 1
ATOM 2170 N N . ILE A 1 276 ? -21.452 0.899 29.245 1.00 77.56 276 ILE A N 1
ATOM 2171 C CA . ILE A 1 276 ? -21.242 2.345 29.378 1.00 77.56 276 ILE A CA 1
ATOM 2172 C C . ILE A 1 276 ? -22.474 2.986 30.028 1.00 77.56 276 ILE A C 1
ATOM 2174 O O . ILE A 1 276 ? -22.317 3.718 31.004 1.00 77.56 276 ILE A O 1
ATOM 2178 N N . GLU A 1 277 ? -23.681 2.664 29.563 1.00 81.06 277 GLU A N 1
ATOM 2179 C CA . GLU A 1 277 ? -24.935 3.150 30.150 1.00 81.06 277 GLU A CA 1
ATOM 2180 C C . GLU A 1 277 ? -25.083 2.729 31.614 1.00 81.06 277 GLU A C 1
ATOM 2182 O O . GLU A 1 277 ? -25.355 3.564 32.473 1.00 81.06 277 GLU A O 1
ATOM 2187 N N . ALA A 1 278 ? -24.834 1.458 31.941 1.00 79.69 278 ALA A N 1
ATOM 2188 C CA . ALA A 1 278 ? -24.902 0.973 33.317 1.00 79.69 278 ALA A CA 1
ATOM 2189 C C . ALA A 1 278 ? -23.876 1.663 34.234 1.00 79.69 278 ALA A C 1
ATOM 2191 O O . ALA A 1 278 ? -24.181 1.971 35.390 1.00 79.69 278 ALA A O 1
ATOM 2192 N N . ALA A 1 279 ? -22.664 1.923 33.733 1.00 72.44 279 ALA A N 1
ATOM 2193 C CA . ALA A 1 279 ? -21.632 2.642 34.473 1.00 72.44 279 ALA A CA 1
ATOM 2194 C C . ALA A 1 279 ? -22.000 4.117 34.699 1.00 72.44 279 ALA A C 1
ATOM 2196 O O . ALA A 1 279 ? -21.728 4.647 35.778 1.00 72.44 279 ALA A O 1
ATOM 2197 N N . LEU A 1 280 ? -22.627 4.768 33.713 1.00 72.00 280 LEU A N 1
ATOM 2198 C CA . LEU A 1 280 ? -23.122 6.140 33.829 1.00 72.00 280 LEU A CA 1
ATOM 2199 C C . LEU A 1 280 ? -24.321 6.217 34.787 1.00 72.00 280 LEU A C 1
ATOM 2201 O O . LEU A 1 280 ? -24.282 6.995 35.730 1.00 72.00 280 LEU A O 1
ATOM 2205 N N . ASN A 1 281 ? -25.317 5.341 34.658 1.00 73.94 281 ASN A N 1
ATOM 2206 C CA . ASN A 1 281 ? -26.502 5.336 35.526 1.00 73.94 281 ASN A CA 1
ATOM 2207 C C . ASN A 1 281 ? -26.165 5.071 37.004 1.00 73.94 281 ASN A C 1
ATOM 2209 O O . ASN A 1 281 ? -26.750 5.681 37.894 1.00 73.94 281 ASN A O 1
ATOM 2213 N N . LYS A 1 282 ? -25.189 4.196 37.299 1.00 69.38 282 LYS A N 1
ATOM 2214 C CA . LYS A 1 282 ? -24.705 3.985 38.681 1.00 69.38 282 LYS A CA 1
ATOM 2215 C C . LYS A 1 282 ? -24.025 5.232 39.251 1.00 69.38 282 LYS A C 1
ATOM 2217 O O . LYS A 1 282 ? -24.141 5.514 40.445 1.00 69.38 282 LYS A O 1
ATOM 2222 N N . ALA A 1 283 ? -23.295 5.961 38.412 1.00 58.81 283 ALA A N 1
ATOM 2223 C CA . ALA A 1 283 ? -22.571 7.156 38.816 1.00 58.81 283 ALA A CA 1
ATOM 2224 C C . ALA A 1 283 ? -23.458 8.416 38.852 1.00 58.81 283 ALA A C 1
ATOM 2226 O O . ALA A 1 283 ? -23.072 9.369 39.513 1.00 58.81 283 ALA A O 1
ATOM 2227 N N . ASP A 1 284 ? -24.658 8.406 38.262 1.00 54.12 284 ASP A N 1
ATOM 2228 C CA . ASP A 1 284 ? -25.641 9.506 38.310 1.00 54.12 284 ASP A CA 1
ATOM 2229 C C . ASP A 1 284 ? -26.154 9.807 39.736 1.00 54.12 284 ASP A C 1
ATOM 2231 O O . ASP A 1 284 ? -26.644 10.895 40.030 1.00 54.12 284 ASP A O 1
ATOM 2235 N N . THR A 1 285 ? -25.928 8.884 40.678 1.00 53.38 285 THR A N 1
ATOM 2236 C CA . THR A 1 285 ? -26.084 9.117 42.126 1.00 53.38 285 THR A CA 1
ATOM 2237 C C . THR A 1 285 ? -25.106 10.181 42.672 1.00 53.38 285 THR A C 1
ATOM 2239 O O . THR A 1 285 ? -25.296 10.695 43.773 1.00 53.38 285 THR A O 1
ATOM 2242 N N . ILE A 1 286 ? -24.051 10.521 41.917 1.00 54.84 286 ILE A N 1
ATOM 2243 C CA . ILE A 1 286 ? -23.027 11.533 42.214 1.00 54.84 286 ILE A CA 1
ATOM 2244 C C . ILE A 1 286 ? -22.757 12.321 40.919 1.00 54.84 286 ILE A C 1
ATOM 2246 O O . ILE A 1 286 ? -21.918 11.912 40.125 1.00 54.84 286 ILE A O 1
ATOM 2250 N N . SER A 1 287 ? -23.469 13.439 40.715 1.00 54.56 287 SER A N 1
ATOM 2251 C CA . SER A 1 287 ? -23.360 14.392 39.584 1.00 54.56 287 SER A CA 1
ATOM 2252 C C . SER A 1 287 ? -22.148 14.169 38.661 1.00 54.56 287 SER A C 1
ATOM 2254 O O . SER A 1 287 ? -21.037 14.645 38.924 1.00 54.56 287 SER A O 1
ATOM 2256 N N . ILE A 1 288 ? -22.343 13.397 37.586 1.00 58.72 288 ILE A N 1
ATOM 2257 C CA . ILE A 1 288 ? -21.285 13.135 36.609 1.00 58.72 288 ILE A CA 1
ATOM 2258 C C . ILE A 1 288 ? -21.099 14.395 35.757 1.00 58.72 288 ILE A C 1
ATOM 2260 O O . ILE A 1 288 ? -22.068 14.897 35.187 1.00 58.72 288 ILE A O 1
ATOM 2264 N N . PRO A 1 289 ? -19.865 14.896 35.569 1.00 65.81 289 PRO A N 1
ATOM 2265 C CA . PRO A 1 289 ? -19.618 15.975 34.622 1.00 65.81 289 PRO A CA 1
ATOM 2266 C C . PRO A 1 289 ? -20.031 15.544 33.206 1.00 65.81 289 PRO A C 1
ATOM 2268 O O . PRO A 1 289 ? -19.531 14.531 32.714 1.00 65.81 289 PRO A O 1
ATOM 2271 N N . ALA A 1 290 ? -20.870 16.327 32.520 1.00 66.56 290 ALA A N 1
ATOM 2272 C CA . ALA A 1 290 ? -21.342 16.055 31.150 1.00 66.56 290 ALA A CA 1
ATOM 2273 C C . ALA A 1 290 ? -20.206 15.698 30.163 1.00 66.56 290 ALA A C 1
ATOM 2275 O O . ALA A 1 290 ? -20.355 14.827 29.306 1.00 66.56 290 ALA A O 1
ATOM 2276 N N . ALA A 1 291 ? -19.019 16.278 30.370 1.00 66.75 291 ALA A N 1
ATOM 2277 C CA . ALA A 1 291 ? -17.805 15.989 29.608 1.00 66.75 291 ALA A CA 1
ATOM 2278 C C . ALA A 1 291 ? -17.340 14.515 29.674 1.00 66.75 291 ALA A C 1
ATOM 2280 O O . ALA A 1 291 ? -16.614 14.058 28.792 1.00 66.75 291 ALA A O 1
ATOM 2281 N N . LYS A 1 292 ? -17.710 13.753 30.714 1.00 66.94 292 LYS A N 1
ATOM 2282 C CA . LYS A 1 292 ? -17.365 12.328 30.851 1.00 66.94 292 LYS A CA 1
ATOM 2283 C C . LYS A 1 292 ? -18.268 11.445 29.986 1.00 66.94 292 LYS A C 1
ATOM 2285 O O . LYS A 1 292 ? -17.761 10.531 29.338 1.00 66.94 292 LYS A O 1
ATOM 2290 N N . ALA A 1 293 ? -19.567 11.746 29.940 1.00 67.44 293 ALA A N 1
ATOM 2291 C CA . ALA A 1 293 ? -20.526 11.049 29.085 1.00 67.44 293 ALA A CA 1
ATOM 2292 C C . ALA A 1 293 ? -20.228 11.303 27.599 1.00 67.44 293 ALA A C 1
ATOM 2294 O O . ALA A 1 293 ? -20.123 10.358 26.822 1.00 67.44 293 ALA A O 1
ATOM 2295 N N . GLU A 1 294 ? -19.969 12.559 27.222 1.00 75.12 294 GLU A N 1
ATOM 2296 C CA . GLU A 1 294 ? -19.620 12.941 25.846 1.00 75.12 294 GLU A CA 1
ATOM 2297 C C . GLU A 1 294 ? -18.389 12.180 25.324 1.00 75.12 294 GLU A C 1
ATOM 2299 O O . GLU A 1 294 ? -18.388 11.657 24.210 1.00 75.12 294 GLU A O 1
ATOM 2304 N N . ARG A 1 295 ? -17.352 12.028 26.156 1.00 73.56 295 ARG A N 1
ATOM 2305 C CA . ARG A 1 295 ? -16.142 11.272 25.794 1.00 73.56 295 ARG A CA 1
ATOM 2306 C C . ARG A 1 295 ? -16.385 9.768 25.665 1.00 73.56 295 ARG A C 1
ATOM 2308 O O . ARG A 1 295 ? -15.777 9.139 24.800 1.00 73.56 295 ARG A O 1
ATOM 2315 N N . ALA A 1 296 ? -17.252 9.192 26.500 1.00 69.94 296 ALA A N 1
ATOM 2316 C CA . ALA A 1 296 ? -17.610 7.775 26.422 1.00 69.94 296 ALA A CA 1
ATOM 2317 C C . ALA A 1 296 ? -18.382 7.463 25.129 1.00 69.94 296 ALA A C 1
ATOM 2319 O O . ALA A 1 296 ? -18.031 6.521 24.415 1.00 69.94 296 ALA A O 1
ATOM 2320 N N . TYR A 1 297 ? -19.351 8.308 24.768 1.00 77.25 297 TYR A N 1
ATOM 2321 C CA . TYR A 1 297 ? -20.062 8.194 23.493 1.00 77.25 297 TYR A CA 1
ATOM 2322 C C . TYR A 1 297 ? -19.167 8.507 22.287 1.00 77.25 297 TYR A C 1
ATOM 2324 O O . TYR A 1 297 ? -19.280 7.843 21.259 1.00 77.25 297 TYR A O 1
ATOM 2332 N N . GLY A 1 298 ? -18.210 9.434 22.412 1.00 80.12 298 GLY A N 1
ATOM 2333 C CA . GLY A 1 298 ? -17.196 9.677 21.382 1.00 80.12 298 GLY A CA 1
ATOM 2334 C C . GLY A 1 298 ? -16.349 8.433 21.084 1.00 80.12 298 GLY A C 1
ATOM 2335 O O . GLY A 1 298 ? -16.129 8.091 19.921 1.00 80.12 298 GLY A O 1
ATOM 2336 N N . LEU A 1 299 ? -15.935 7.696 22.122 1.00 78.94 299 LEU A N 1
ATOM 2337 C CA . LEU A 1 299 ? -15.215 6.430 21.962 1.00 78.94 299 LEU A CA 1
ATOM 2338 C C . LEU A 1 299 ? -16.068 5.382 21.235 1.00 78.94 299 LEU A C 1
ATOM 2340 O O . LEU A 1 299 ? -15.591 4.778 20.271 1.00 78.94 299 LEU A O 1
ATOM 2344 N N . LEU A 1 300 ? -17.328 5.214 21.649 1.00 82.69 300 LEU A N 1
ATOM 2345 C CA . LEU A 1 300 ? -18.276 4.313 20.992 1.00 82.69 300 LEU A CA 1
ATOM 2346 C C . LEU A 1 300 ? -18.462 4.684 19.511 1.00 82.69 300 LEU A C 1
ATOM 2348 O O . LEU A 1 300 ? -18.395 3.813 18.643 1.00 82.69 300 LEU A O 1
ATOM 2352 N N . GLY A 1 301 ? -18.582 5.980 19.211 1.00 85.38 301 GLY A N 1
ATOM 2353 C CA . GLY A 1 301 ? -18.654 6.510 17.851 1.00 85.38 301 GLY A CA 1
ATOM 2354 C C . GLY A 1 301 ? -17.443 6.127 16.998 1.00 85.38 301 GLY A C 1
ATOM 2355 O O . GLY A 1 301 ? -17.614 5.667 15.868 1.00 85.38 301 GLY A O 1
ATOM 2356 N N . THR A 1 302 ? -16.223 6.218 17.542 1.00 86.50 302 THR A N 1
ATOM 2357 C CA . THR A 1 302 ? -15.014 5.794 16.805 1.00 86.50 302 THR A CA 1
ATOM 2358 C C . THR A 1 302 ? -14.987 4.288 16.534 1.00 86.50 302 THR A C 1
ATOM 2360 O O . THR A 1 302 ? -14.655 3.860 15.428 1.00 86.50 302 THR A O 1
ATOM 2363 N N . HIS A 1 303 ? -15.387 3.465 17.510 1.00 87.06 303 HIS A N 1
ATOM 2364 C CA . HIS A 1 303 ? -15.416 2.006 17.369 1.00 87.06 303 HIS A CA 1
ATOM 2365 C C . HIS A 1 303 ? -16.492 1.553 16.379 1.00 87.06 303 HIS A C 1
ATOM 2367 O O . HIS A 1 303 ? -16.240 0.672 15.549 1.00 87.06 303 HIS A O 1
ATOM 2373 N N . ARG A 1 304 ? -17.659 2.204 16.401 1.00 89.19 304 ARG A N 1
ATOM 2374 C CA . ARG A 1 304 ? -18.727 2.002 15.419 1.00 89.19 304 ARG A CA 1
ATOM 2375 C C . ARG A 1 304 ? -18.283 2.420 14.022 1.00 89.19 304 ARG A C 1
ATOM 2377 O O . ARG A 1 304 ? -18.410 1.631 13.094 1.00 89.19 304 ARG A O 1
ATOM 2384 N N . GLY A 1 305 ? -17.676 3.597 13.878 1.00 89.56 305 GLY A N 1
ATOM 2385 C CA . GLY A 1 305 ? -17.170 4.089 12.593 1.00 89.56 305 GLY A CA 1
ATOM 2386 C C . GLY A 1 305 ? -16.138 3.156 11.952 1.00 89.56 305 GLY A C 1
ATOM 2387 O O . GLY A 1 305 ? -16.190 2.914 10.746 1.00 89.56 305 GLY A O 1
ATOM 2388 N N . LEU A 1 306 ? -15.230 2.583 12.750 1.00 90.62 306 LEU A N 1
ATOM 2389 C CA . LEU A 1 306 ? -14.272 1.588 12.262 1.00 90.62 306 LEU A CA 1
ATOM 2390 C C . LEU A 1 306 ? -14.950 0.261 11.887 1.00 90.62 306 LEU A C 1
ATOM 2392 O O . LEU A 1 306 ? -14.598 -0.336 10.871 1.00 90.62 306 LEU A O 1
ATOM 2396 N N . SER A 1 307 ? -15.928 -0.184 12.679 1.00 91.19 307 SER A N 1
ATOM 2397 C CA . SER A 1 307 ? -16.683 -1.417 12.421 1.00 91.19 307 SER A CA 1
ATOM 2398 C C . SER A 1 307 ? -17.482 -1.322 11.115 1.00 91.19 307 SER A C 1
ATOM 2400 O O . SER A 1 307 ? -17.376 -2.206 10.266 1.00 91.19 307 SER A O 1
ATOM 2402 N N . GLU A 1 308 ? -18.183 -0.208 10.892 1.00 93.19 308 GLU A N 1
ATOM 2403 C CA . GLU A 1 308 ? -18.937 0.056 9.660 1.00 93.19 308 GLU A CA 1
ATOM 2404 C C . GLU A 1 308 ? -18.039 0.108 8.420 1.00 93.19 308 GLU A C 1
ATOM 2406 O O . GLU A 1 308 ? -18.389 -0.446 7.380 1.00 93.19 308 GLU A O 1
ATOM 2411 N N . ALA A 1 309 ? -16.846 0.703 8.520 1.00 92.62 309 ALA A N 1
ATOM 2412 C CA . ALA A 1 309 ? -15.901 0.738 7.402 1.00 92.62 309 ALA A CA 1
ATOM 2413 C C . ALA A 1 309 ? -15.429 -0.671 6.991 1.00 92.62 309 ALA A C 1
ATOM 2415 O O . ALA A 1 309 ? -15.287 -0.962 5.802 1.00 92.62 309 ALA A O 1
ATOM 2416 N N . VAL A 1 310 ? -15.224 -1.572 7.958 1.00 91.81 310 VAL A N 1
ATOM 2417 C CA . VAL A 1 310 ? -14.888 -2.979 7.680 1.00 91.81 310 VAL A CA 1
ATOM 2418 C C . VAL A 1 310 ? -16.069 -3.723 7.057 1.00 91.81 310 VAL A C 1
ATOM 2420 O O . VAL A 1 310 ? -15.884 -4.497 6.117 1.00 91.81 310 VAL A O 1
ATOM 2423 N N . ILE A 1 311 ? -17.284 -3.477 7.548 1.00 91.81 311 ILE A N 1
ATOM 2424 C CA . ILE A 1 311 ? -18.517 -4.080 7.029 1.00 91.81 311 ILE A CA 1
ATOM 2425 C C . ILE A 1 311 ? -18.793 -3.619 5.588 1.00 91.81 311 ILE A C 1
ATOM 2427 O O . ILE A 1 311 ? -19.174 -4.443 4.751 1.00 91.81 311 ILE A O 1
ATOM 2431 N N . ALA A 1 312 ? -18.570 -2.336 5.286 1.00 91.12 312 ALA A N 1
ATOM 2432 C CA . ALA A 1 312 ? -18.680 -1.767 3.943 1.00 91.12 312 ALA A CA 1
ATOM 2433 C C . ALA A 1 312 ? -17.697 -2.437 2.974 1.00 91.12 312 ALA A C 1
ATOM 2435 O O . ALA A 1 312 ? -18.124 -2.963 1.946 1.00 91.12 312 ALA A O 1
ATOM 2436 N N . PHE A 1 313 ? -16.422 -2.548 3.366 1.00 91.56 313 PHE A N 1
ATOM 2437 C CA . PHE A 1 313 ? -15.420 -3.284 2.593 1.00 91.56 313 PHE A CA 1
ATOM 2438 C C . PHE A 1 313 ? -15.853 -4.738 2.332 1.00 91.56 313 PHE A C 1
ATOM 2440 O O . PHE A 1 313 ? -15.801 -5.208 1.197 1.00 91.56 313 PHE A O 1
ATOM 2447 N N . ALA A 1 314 ? -16.322 -5.451 3.363 1.00 89.38 314 ALA A N 1
ATOM 2448 C CA . ALA A 1 314 ? -16.754 -6.843 3.231 1.00 89.38 314 ALA A CA 1
ATOM 2449 C C . ALA A 1 314 ? -17.942 -7.002 2.266 1.00 89.38 314 ALA A C 1
ATOM 2451 O O . ALA A 1 314 ? -18.015 -7.989 1.538 1.00 89.38 314 ALA A O 1
ATOM 2452 N N . LYS A 1 315 ? -18.847 -6.016 2.216 1.00 89.94 315 LYS A N 1
ATOM 2453 C CA . LYS A 1 315 ? -19.952 -5.987 1.248 1.00 89.94 315 LYS A CA 1
ATOM 2454 C C . LYS A 1 315 ? -19.437 -5.835 -0.184 1.00 89.94 315 LYS A C 1
ATOM 2456 O O . LYS A 1 315 ? -19.892 -6.544 -1.075 1.00 89.94 315 LYS A O 1
ATOM 2461 N N . GLN A 1 316 ? -18.499 -4.913 -0.395 1.00 87.31 316 GLN A N 1
ATOM 2462 C CA . GLN A 1 316 ? -17.961 -4.599 -1.718 1.00 87.31 316 GLN A CA 1
ATOM 2463 C C . GLN A 1 316 ? -17.085 -5.732 -2.272 1.00 87.31 316 GLN A C 1
ATOM 2465 O O . GLN A 1 316 ? -17.097 -5.993 -3.474 1.00 87.31 316 GLN A O 1
ATOM 2470 N N . THR A 1 317 ? -16.374 -6.449 -1.394 1.00 86.19 317 THR A N 1
ATOM 2471 C CA . THR A 1 317 ? -15.530 -7.598 -1.757 1.00 86.19 317 THR A CA 1
ATOM 2472 C C . THR A 1 317 ? -16.321 -8.730 -2.417 1.00 86.19 317 THR A C 1
ATOM 2474 O O . THR A 1 317 ? -15.784 -9.409 -3.287 1.00 86.19 317 THR A O 1
ATOM 2477 N N . ALA A 1 318 ? -17.581 -8.939 -2.016 1.00 83.75 318 ALA A N 1
ATOM 2478 C CA . ALA A 1 318 ? -18.381 -10.097 -2.424 1.00 83.75 318 ALA A CA 1
ATOM 2479 C C . ALA A 1 318 ? -18.766 -10.083 -3.914 1.00 83.75 318 ALA A C 1
ATOM 2481 O O . ALA A 1 318 ? -19.161 -11.104 -4.466 1.00 83.75 318 ALA A O 1
ATOM 2482 N N . VAL A 1 319 ? -18.672 -8.919 -4.561 1.00 84.12 319 VAL A N 1
ATOM 2483 C CA . VAL A 1 319 ? -19.014 -8.731 -5.979 1.00 84.12 319 VAL A CA 1
ATOM 2484 C C . VAL A 1 319 ? -17.783 -8.912 -6.883 1.00 84.12 319 VAL A C 1
ATOM 2486 O O . VAL A 1 319 ? -17.903 -8.919 -8.104 1.00 84.12 319 VAL A O 1
ATOM 2489 N N . ILE A 1 320 ? -16.588 -9.056 -6.302 1.00 84.56 320 ILE A N 1
ATOM 2490 C CA . ILE A 1 320 ? -15.321 -9.133 -7.035 1.00 84.56 320 ILE A CA 1
ATOM 2491 C C . ILE A 1 320 ? -14.988 -10.591 -7.366 1.00 84.56 320 ILE A C 1
ATOM 2493 O O . ILE A 1 320 ? -15.013 -11.462 -6.501 1.00 84.56 320 ILE A O 1
ATOM 2497 N N . ASP A 1 321 ? -14.586 -10.848 -8.612 1.00 82.94 321 ASP A N 1
ATOM 2498 C CA . ASP A 1 321 ? -14.072 -12.154 -9.037 1.00 82.94 321 ASP A CA 1
ATOM 2499 C C . ASP A 1 321 ? -12.603 -12.316 -8.601 1.00 82.94 321 ASP A C 1
ATOM 2501 O O . ASP A 1 321 ? -11.642 -12.071 -9.343 1.00 82.94 321 ASP A O 1
ATOM 2505 N N . TRP A 1 322 ? -12.418 -12.726 -7.344 1.00 83.69 322 TRP A N 1
ATOM 2506 C CA . TRP A 1 322 ? -11.100 -12.959 -6.753 1.00 83.69 322 TRP A CA 1
ATOM 2507 C C . TRP A 1 322 ? -10.346 -14.130 -7.380 1.00 83.69 322 TRP A C 1
ATOM 2509 O O . TRP A 1 322 ? -9.121 -14.204 -7.237 1.00 83.69 322 TRP A O 1
ATOM 2519 N N . GLN A 1 323 ? -11.039 -15.069 -8.027 1.00 81.44 323 GLN A N 1
ATOM 2520 C CA . GLN A 1 323 ? -10.403 -16.207 -8.682 1.00 81.44 323 GLN A CA 1
ATOM 2521 C C . GLN A 1 323 ? -9.631 -15.721 -9.909 1.00 81.44 323 GLN A C 1
ATOM 2523 O O . GLN A 1 323 ? -8.432 -15.989 -10.020 1.00 81.44 323 GLN A O 1
ATOM 2528 N N . ARG A 1 324 ? -10.262 -14.903 -10.761 1.00 75.69 324 ARG A N 1
ATOM 2529 C CA . ARG A 1 324 ? -9.603 -14.324 -11.943 1.00 75.69 324 ARG A CA 1
ATOM 2530 C C . ARG A 1 324 ? -8.458 -13.380 -11.596 1.00 75.69 324 ARG A C 1
ATOM 2532 O O . ARG A 1 324 ? -7.425 -13.431 -12.257 1.00 75.69 324 ARG A O 1
ATOM 2539 N N . LEU A 1 325 ? -8.581 -12.586 -10.528 1.00 76.38 325 LEU A N 1
ATOM 2540 C CA . LEU A 1 325 ? -7.486 -11.722 -10.052 1.00 76.38 325 LEU A CA 1
ATOM 2541 C C . LEU A 1 325 ? -6.281 -12.507 -9.499 1.00 76.38 325 LEU A C 1
ATOM 2543 O O . LEU A 1 325 ? -5.171 -11.974 -9.437 1.00 76.38 325 LEU A O 1
ATOM 2547 N N . ARG A 1 326 ? -6.484 -13.762 -9.072 1.00 75.62 326 ARG A N 1
ATOM 2548 C CA . ARG A 1 326 ? -5.428 -14.640 -8.537 1.00 75.62 326 ARG A CA 1
ATOM 2549 C C . ARG A 1 326 ? -4.764 -15.511 -9.601 1.00 75.62 326 ARG A C 1
ATOM 2551 O O . ARG A 1 326 ? -3.654 -15.993 -9.355 1.00 75.62 326 ARG A O 1
ATOM 2558 N N . GLU A 1 327 ? -5.399 -15.718 -10.752 1.00 74.25 327 GLU A N 1
ATOM 2559 C CA . GLU A 1 327 ? -4.858 -16.571 -11.808 1.00 74.25 327 GLU A CA 1
ATOM 2560 C C . GLU A 1 327 ? -3.481 -16.085 -12.276 1.00 74.25 327 GLU A C 1
ATOM 2562 O O . GLU A 1 327 ? -3.279 -14.946 -12.701 1.00 74.25 327 GLU A O 1
ATOM 2567 N N . ALA A 1 328 ? -2.496 -16.980 -12.209 1.00 55.56 328 ALA A N 1
ATOM 2568 C CA . ALA A 1 328 ? -1.186 -16.738 -12.781 1.00 55.56 328 ALA A CA 1
ATOM 2569 C C . ALA A 1 328 ? -1.277 -16.909 -14.300 1.00 55.56 328 ALA A C 1
ATOM 2571 O O . ALA A 1 328 ? -1.095 -18.006 -14.818 1.00 55.56 328 ALA A O 1
ATOM 2572 N N . ARG A 1 329 ? -1.580 -15.822 -15.008 1.00 59.78 329 ARG A N 1
ATOM 2573 C CA . ARG A 1 329 ? -1.544 -15.803 -16.473 1.00 59.78 329 ARG A CA 1
ATOM 2574 C C . ARG A 1 329 ? -0.142 -15.380 -16.922 1.00 59.78 329 ARG A C 1
ATOM 2576 O O . ARG A 1 329 ? 0.426 -14.452 -16.339 1.00 59.78 329 ARG A O 1
ATOM 2583 N N . PHE A 1 330 ? 0.444 -16.150 -17.836 1.00 48.88 330 PHE A N 1
ATOM 2584 C CA . PHE A 1 330 ? 1.818 -15.997 -18.328 1.00 48.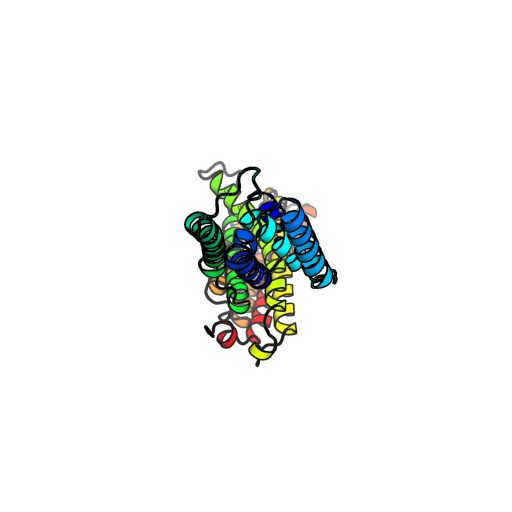88 330 PHE A CA 1
ATOM 2585 C C . PHE A 1 330 ? 1.895 -14.958 -19.443 1.00 48.88 330 PHE A C 1
ATOM 2587 O O . PHE A 1 330 ? 0.973 -14.939 -20.287 1.00 48.88 330 PHE A O 1
#

Organism: NCBI:txid768671

Sequence (330 aa):
MTGSLGVTLATNPQLPMRLAFKPVALSIAFASILYIFVMPRLSSFTELGWLIFAVTFAIGYLFYKPQQILGRVAGLAIFFTMAGISNAQSYSFLSLANTALMFVLVFMILALAAYVPFSPQPEKAFVRLLRRFFRSCEYLVSTLGWDPDSDSARRPTRLQRWRRSYHAGQIATLPQTISLWGKSIDPKLLAGTTPEQLQALATDIQALGYRMQETLEARAAVRSVSTGPEVQNEIDTWRTGLKEIFRRLSLDPDAADHAGFRALLDAKLERLEAHIEAALNKADTISIPAAKAERAYGLLGTHRGLSEAVIAFAKQTAVIDWQRLREARF

Radius of gyration: 30.96 Å; chains: 1; bounding box: 73×33×85 Å

Secondary structure (DSSP, 8-state):
-THHHHHHHHH-TTS-HHHHHHHHHHHHHHHHHIIIIIGGG--SHHHHHHHHHHHHHHHHHHT-SGGGHHHHHHHHHHHHHHH---SS----HHHHHHHHHHHHHHHHHHHHHHHSSS---HHHHHHHHHHHHHHHHHHHHHHTT--SS-SSS-PPPHHHHHHHHHHHHHHHHHHHHHHHHHHTS-TTTTTTS-HHHHHHHHHHHHHHHHHHHHHHHHHHHHGGG---HHHHHHHHHHHHHHHHHHHHHHH-TT---HHHHHHHHHHHHHHHHHHHHHHHHHHTTS---HHHHHHHHHHHHHHHHHHHHHHHHHHHHTTS-HHHHH----

pLDDT: mean 78.64, std 13.18, range [36.25, 94.38]

InterPro domains:
  IPR006726 Para-hydroxybenzoic acid efflux pump subunit AaeB/fusaric acid resistance protein [PF04632] (11-138)

Foldseek 3Di:
DVVPVVVVCVVCVPDPLVVLVVLLVVLLVVLLCCLPPPVVPDDDPVSVVVVLVVQLVVLCVVQVDPVSVSSSVSNNVSNVVLVVDDPDDDRDPVVSVVVSVVVVVVSVVVCCVVPVPDPPQLLVVLLLLQLVLLVLLLLLLVCLPDDCPPPDDCNDDPVSVVSNVVSLVSLQPSLVVSLVSLVVHDQVLQVQHGSVLSNLLSVLSNLLSVLSVVLSVLSVVLVVLDDDPQLVVLSVLLSVLSSVQSNVCSVPVLPQDLVVLCVSNVVSLVSSVVSLVVSVVVCVVPDDDPVSNVSSVVSSVSSVSNSVSSSSSSVSSNSGPVVSSPDPDD